Protein AF-X1LCA7-F1 (afdb_monomer)

Secondary structure (DSSP, 8-state):
---PPPPPHHHHHHHHHHHHHHHHHHHHHHHHHHHHHHHHHHHHHHHHHHHHHHHHHHHTTTBPP-S-BTTB-TTGGGTHHHHHHHGGG-S--SHHHHS-TT--EEPPTT---SS-GGGEEEEETTEEESEEEEGGGS-GGG----STTTTTTT---GGGS--BS--TTGGG-EEEEE-SSSEE---TT----SSTT----BTTB-GGGGT---SSSS---EEEP--TT-----------

Sequence (240 aa):
MAKRKGFTLIELLVVIAIIALLMAILMPALSRVKQQARTVACLANLNQWGLMFAMYCGDNDAYFFTGELNGSRSGMGSGEFWRETMRPYTKDFSDKMWLCPQARKPRSQGGIPQGTWSFVAWETGNDIGSYGLNGWILNIKASRVSGNRNNGWGRTPADWHWGTSEVRSANNVPVFTGSWWVDSWPREHDQPPPTGAGPADTPNTNEMNRVCVDRHNAFVNCLFAWPSYCSFLYFLFVYM

Organism: NCBI:txid412755

Solvent-accessible surface area (backbone atoms only — not comparable to full-atom values): 13369 Å² total; per-residue (Å²): 134,86,82,79,82,78,87,53,75,62,61,54,52,54,51,53,52,52,52,51,55,53,48,67,60,46,53,65,53,52,54,52,50,55,50,53,51,35,46,53,51,34,50,52,32,46,50,52,49,51,52,35,53,50,52,50,17,68,77,44,84,36,33,42,57,45,50,49,46,98,84,35,56,84,42,43,89,60,29,41,26,61,54,63,67,47,45,86,65,47,93,68,86,51,59,70,61,40,29,35,76,51,44,76,38,78,41,70,68,87,65,72,53,74,38,52,43,28,31,30,18,28,32,46,94,94,48,51,29,21,45,16,39,34,57,50,40,28,16,37,74,77,48,85,63,89,61,76,68,56,38,63,75,72,54,64,60,53,83,76,28,64,20,38,40,82,45,90,66,15,66,76,39,68,44,37,28,44,14,39,35,52,52,33,67,60,52,97,85,35,51,65,39,95,44,67,31,37,64,70,79,44,92,99,47,50,33,26,46,36,38,58,36,48,57,57,85,55,36,43,63,43,36,39,32,47,46,99,86,53,96,71,89,58,77,58,84,52,84,120

Structure (mmCIF, N/CA/C/O backbone):
data_AF-X1LCA7-F1
#
_entry.id   AF-X1LCA7-F1
#
loop_
_atom_site.group_PDB
_atom_site.id
_atom_site.type_symbol
_atom_site.label_atom_id
_atom_site.label_alt_id
_atom_site.label_comp_id
_atom_site.label_asym_id
_atom_site.label_entity_id
_atom_site.label_seq_id
_atom_site.pdbx_PDB_ins_code
_atom_site.Cartn_x
_atom_site.Cartn_y
_atom_site.Cartn_z
_atom_site.occupancy
_atom_site.B_iso_or_equiv
_atom_site.auth_seq_id
_atom_site.auth_comp_id
_atom_site.auth_asym_id
_atom_site.auth_atom_id
_atom_site.pdbx_PDB_model_num
ATOM 1 N N . MET A 1 1 ? -61.797 3.051 39.637 1.00 52.91 1 MET A N 1
ATOM 2 C CA . MET A 1 1 ? -60.740 4.086 39.553 1.00 52.91 1 MET A CA 1
ATOM 3 C C . MET A 1 1 ? -59.382 3.405 39.627 1.00 52.91 1 MET A C 1
ATOM 5 O O . MET A 1 1 ? -59.077 2.804 40.648 1.00 52.91 1 MET A O 1
ATOM 9 N N . ALA A 1 2 ? -58.592 3.423 38.553 1.00 63.38 2 ALA A N 1
ATOM 10 C CA . ALA A 1 2 ? -57.257 2.827 38.561 1.00 63.38 2 ALA A CA 1
ATOM 11 C C . ALA A 1 2 ? -56.277 3.753 39.304 1.00 63.38 2 ALA A C 1
ATOM 13 O O . ALA A 1 2 ? -56.069 4.893 38.887 1.00 63.38 2 ALA A O 1
ATOM 14 N N . LYS A 1 3 ? -55.689 3.282 40.413 1.00 66.38 3 LYS A N 1
ATOM 15 C CA . LYS A 1 3 ? -54.597 3.985 41.107 1.00 66.38 3 LYS A CA 1
ATOM 16 C C . LYS A 1 3 ? -53.410 4.099 40.148 1.00 66.38 3 LYS A C 1
ATOM 18 O O . LYS A 1 3 ? -52.794 3.090 39.810 1.00 66.38 3 LYS A O 1
ATOM 23 N N . ARG A 1 4 ? -53.075 5.318 39.721 1.00 71.00 4 ARG A N 1
ATOM 24 C CA . ARG A 1 4 ? -51.818 5.582 39.011 1.00 71.00 4 ARG A CA 1
ATOM 25 C C . ARG A 1 4 ? -50.665 5.367 39.995 1.00 71.00 4 ARG A C 1
ATOM 27 O O . ARG A 1 4 ? -50.620 6.025 41.032 1.00 71.00 4 ARG A O 1
ATOM 34 N N . LYS A 1 5 ? -49.771 4.421 39.699 1.00 77.50 5 LYS A N 1
ATOM 35 C CA . LYS A 1 5 ? -48.515 4.245 40.440 1.00 77.50 5 LYS A CA 1
ATOM 36 C C . LYS A 1 5 ? -47.584 5.403 40.065 1.00 77.50 5 LYS A C 1
ATOM 38 O O . LYS A 1 5 ? -47.325 5.605 38.882 1.00 77.50 5 LYS A O 1
ATOM 43 N N . GLY A 1 6 ? -47.162 6.191 41.051 1.00 78.75 6 GLY A N 1
ATOM 44 C CA . GLY A 1 6 ? -46.177 7.257 40.865 1.00 78.75 6 GLY A CA 1
ATOM 45 C C . GLY A 1 6 ? -44.766 6.676 40.838 1.00 78.75 6 GLY A C 1
ATOM 46 O O . GLY A 1 6 ? -44.473 5.771 41.613 1.00 78.75 6 GLY A O 1
ATOM 47 N N . PHE A 1 7 ? -43.922 7.185 39.944 1.00 82.69 7 PHE A N 1
ATOM 48 C CA . PHE A 1 7 ? -42.511 6.815 39.860 1.00 82.69 7 PHE A CA 1
ATOM 49 C C . PHE A 1 7 ? -41.743 7.521 40.982 1.00 82.69 7 PHE A C 1
ATOM 51 O O . PHE A 1 7 ? -41.866 8.738 41.138 1.00 82.69 7 PHE A O 1
ATOM 58 N N . THR A 1 8 ? -40.989 6.781 41.789 1.00 91.00 8 THR A N 1
ATOM 59 C CA . THR A 1 8 ? -40.210 7.362 42.889 1.00 91.00 8 THR A CA 1
ATOM 60 C C . THR A 1 8 ? -38.831 7.821 42.406 1.00 91.00 8 THR A C 1
ATOM 62 O O . THR A 1 8 ? -38.256 7.263 41.472 1.00 91.00 8 THR A O 1
ATOM 65 N N . LEU A 1 9 ? -38.256 8.834 43.064 1.00 90.81 9 LEU A N 1
ATOM 66 C CA . LEU A 1 9 ? -36.893 9.306 42.768 1.00 90.81 9 LEU A CA 1
ATOM 67 C C . LEU A 1 9 ? -35.834 8.204 42.956 1.00 90.81 9 LEU A C 1
ATOM 69 O O . LEU A 1 9 ? -34.836 8.184 42.240 1.00 90.81 9 LEU A O 1
ATOM 73 N N . ILE A 1 10 ? -36.063 7.276 43.892 1.00 94.06 10 ILE A N 1
ATOM 74 C CA . ILE A 1 10 ? -35.153 6.157 44.177 1.00 94.06 10 ILE A CA 1
ATOM 75 C C . ILE A 1 10 ? -35.138 5.161 43.013 1.00 94.06 10 ILE A C 1
ATOM 77 O O . ILE A 1 10 ? -34.063 4.742 42.591 1.00 94.06 10 ILE A O 1
ATOM 81 N N . GLU A 1 11 ? -36.303 4.817 42.456 1.00 93.56 11 GLU A N 1
ATOM 82 C CA . GLU A 1 11 ? -36.390 3.936 41.282 1.00 93.56 11 GLU A CA 1
ATOM 83 C C . GLU A 1 11 ? -35.650 4.538 40.083 1.00 93.56 11 GLU A C 1
ATOM 85 O O . GLU A 1 11 ? -34.904 3.833 39.405 1.00 93.56 11 GLU A O 1
ATOM 90 N N . LEU A 1 12 ? -35.773 5.854 39.866 1.00 92.19 12 LEU A N 1
ATOM 91 C CA . LEU A 1 12 ? -35.020 6.546 38.818 1.00 92.19 12 LEU A CA 1
ATOM 92 C C . LEU A 1 12 ? -33.507 6.459 39.049 1.00 92.19 12 LEU A C 1
ATOM 94 O O . LEU A 1 12 ? -32.753 6.178 38.117 1.00 92.19 12 LEU A O 1
ATOM 98 N N . LEU A 1 13 ? -33.069 6.678 40.292 1.00 95.06 13 LEU A N 1
ATOM 99 C CA . LEU A 1 13 ? -31.657 6.703 40.663 1.00 95.06 13 LEU A CA 1
ATOM 100 C C . LEU A 1 13 ? -30.987 5.329 40.510 1.00 95.06 13 LEU A C 1
ATOM 102 O O . LEU A 1 13 ? -29.867 5.237 40.007 1.00 95.06 13 LEU A O 1
ATOM 106 N N . VAL A 1 14 ? -31.676 4.250 40.884 1.00 95.44 14 VAL A N 1
ATOM 107 C CA . VAL A 1 14 ? -31.159 2.884 40.705 1.00 95.44 14 VAL A CA 1
ATOM 108 C C . VAL A 1 14 ? -31.026 2.540 39.219 1.00 95.44 14 VAL A C 1
ATOM 110 O O . VAL A 1 14 ? -30.023 1.955 38.811 1.00 95.44 14 VAL A O 1
ATOM 113 N N . VAL A 1 15 ? -31.988 2.944 38.384 1.00 95.75 15 VAL A N 1
ATOM 114 C CA . VAL A 1 15 ? -31.949 2.671 36.938 1.00 95.75 15 VAL A CA 1
ATOM 115 C C . VAL A 1 15 ? -30.767 3.370 36.270 1.00 95.75 15 VAL A C 1
ATOM 117 O O . VAL A 1 15 ? -30.025 2.728 35.525 1.00 95.75 15 VAL A O 1
ATOM 120 N N . ILE A 1 16 ? -30.535 4.655 36.558 1.00 96.81 16 ILE A N 1
ATOM 121 C CA . ILE A 1 16 ? -29.377 5.361 35.988 1.00 96.81 16 ILE A CA 1
ATOM 122 C C . ILE A 1 16 ? -28.051 4.776 36.490 1.00 96.81 16 ILE A C 1
ATOM 124 O O . ILE A 1 16 ? -27.101 4.706 35.713 1.00 96.81 16 ILE A O 1
ATOM 128 N N . ALA A 1 17 ? -27.990 4.292 37.738 1.00 96.94 17 ALA A N 1
ATOM 129 C CA . ALA A 1 17 ? -26.801 3.639 38.281 1.00 96.94 17 ALA A CA 1
ATOM 130 C C . ALA A 1 17 ? -26.478 2.336 37.531 1.00 96.94 17 ALA A C 1
ATOM 132 O O . ALA A 1 17 ? -25.325 2.096 37.169 1.00 96.94 17 ALA A O 1
ATOM 133 N N . ILE A 1 18 ? -27.496 1.527 37.222 1.00 96.62 18 ILE A N 1
ATOM 134 C CA . ILE A 1 18 ? -27.329 0.302 36.428 1.00 96.62 18 ILE A CA 1
ATOM 135 C C . ILE A 1 18 ? -26.908 0.641 34.990 1.00 96.62 18 ILE A C 1
ATOM 137 O O . ILE A 1 18 ? -25.975 0.028 34.472 1.00 96.62 18 ILE A O 1
ATOM 141 N N . ILE A 1 19 ? -27.530 1.638 34.346 1.00 96.50 19 ILE A N 1
ATOM 142 C CA . ILE A 1 19 ? -27.144 2.073 32.991 1.00 96.50 19 ILE A CA 1
ATOM 143 C C . ILE A 1 19 ? -25.688 2.554 32.969 1.00 96.50 19 ILE A C 1
ATOM 145 O O . ILE A 1 19 ? -24.940 2.175 32.068 1.00 96.50 19 ILE A O 1
ATOM 149 N N . ALA A 1 20 ? -25.266 3.341 33.961 1.00 96.56 20 ALA A N 1
ATOM 150 C CA . ALA A 1 20 ? -23.892 3.824 34.069 1.00 96.56 20 ALA A CA 1
ATOM 151 C C . ALA A 1 20 ? -22.888 2.669 34.210 1.00 96.56 20 ALA A C 1
ATOM 153 O O . ALA A 1 20 ? -21.873 2.655 33.512 1.00 96.56 20 ALA A O 1
ATOM 154 N N . LEU A 1 21 ? -23.195 1.666 35.042 1.00 95.31 21 LEU A N 1
ATOM 155 C CA . LEU A 1 21 ? -22.371 0.465 35.195 1.00 95.31 21 LEU A CA 1
ATOM 156 C C . LEU A 1 21 ? -22.254 -0.320 33.879 1.00 95.31 21 LEU A C 1
ATOM 158 O O . LEU A 1 21 ? -21.156 -0.708 33.481 1.00 95.31 21 LEU A O 1
ATOM 162 N N . LEU A 1 22 ? -23.370 -0.520 33.172 1.00 96.69 22 LEU A N 1
ATOM 163 C CA . LEU A 1 22 ? -23.379 -1.213 31.881 1.00 96.69 22 LEU A CA 1
ATOM 164 C C . LEU A 1 22 ? -22.589 -0.440 30.816 1.00 96.69 22 LEU A C 1
ATOM 166 O O . LEU A 1 22 ? -21.789 -1.029 30.088 1.00 96.69 22 LEU A O 1
ATOM 170 N N . MET A 1 23 ? -22.764 0.883 30.741 1.00 94.94 23 MET A N 1
ATOM 171 C CA . MET A 1 23 ? -22.019 1.730 29.808 1.00 94.94 23 MET A CA 1
ATOM 172 C C . MET A 1 23 ? -20.514 1.733 30.099 1.00 94.94 23 MET A C 1
ATOM 174 O O . MET A 1 23 ? -19.727 1.713 29.151 1.00 94.94 23 MET A O 1
ATOM 178 N N . ALA A 1 24 ? -20.107 1.698 31.373 1.00 93.94 24 ALA A N 1
ATOM 179 C CA . ALA A 1 24 ? -18.698 1.648 31.764 1.00 93.94 24 ALA A CA 1
ATOM 180 C C . ALA A 1 24 ? -17.975 0.410 31.204 1.00 93.94 24 ALA A C 1
ATOM 182 O O . ALA A 1 24 ? -16.814 0.502 30.807 1.00 93.94 24 ALA A O 1
ATOM 183 N N . ILE A 1 25 ? -18.668 -0.728 31.102 1.00 93.31 25 ILE A N 1
ATOM 184 C CA . ILE A 1 25 ? -18.119 -1.962 30.519 1.00 93.31 25 ILE A CA 1
ATOM 185 C C . ILE A 1 25 ? -18.247 -1.956 28.984 1.00 93.31 25 ILE A C 1
ATOM 187 O O . ILE A 1 25 ? -17.357 -2.435 28.277 1.00 93.31 25 ILE A O 1
ATOM 191 N N . LEU A 1 26 ? -19.324 -1.380 28.439 1.00 92.44 26 LEU A N 1
ATOM 192 C CA . LEU A 1 26 ? -19.602 -1.411 27.001 1.00 92.44 26 LEU A CA 1
ATOM 193 C C . LEU A 1 26 ? -18.720 -0.455 26.181 1.00 92.44 26 LEU A C 1
ATOM 195 O O . LEU A 1 26 ? -18.316 -0.800 25.070 1.00 92.44 26 LEU A O 1
ATOM 199 N N . MET A 1 27 ? -18.389 0.731 26.704 1.00 92.94 27 MET A N 1
ATOM 200 C CA . MET A 1 27 ? -17.544 1.707 25.998 1.00 92.94 27 MET A CA 1
ATOM 201 C C . MET A 1 27 ? -16.160 1.163 25.590 1.00 92.94 27 MET A C 1
ATOM 203 O O . MET A 1 27 ? -15.814 1.283 24.407 1.00 92.94 27 MET A O 1
ATOM 207 N N . PRO A 1 28 ? -15.360 0.545 26.488 1.00 89.75 28 PRO A N 1
ATOM 208 C CA . PRO A 1 28 ? -14.062 -0.005 26.100 1.00 89.75 28 PRO A CA 1
ATOM 209 C C . PRO A 1 28 ? -14.199 -1.160 25.099 1.00 89.75 28 PRO A C 1
ATOM 211 O O . PRO A 1 28 ? -13.401 -1.253 24.164 1.00 89.75 28 PRO A O 1
ATOM 214 N N . ALA A 1 29 ? -15.235 -1.997 25.231 1.00 91.69 29 ALA A N 1
ATOM 215 C CA . ALA A 1 29 ? -15.511 -3.074 24.282 1.00 91.69 29 ALA A CA 1
ATOM 216 C C . ALA A 1 29 ? -15.841 -2.531 22.879 1.00 91.69 29 ALA A C 1
ATOM 218 O O . ALA A 1 29 ? -15.254 -2.966 21.888 1.00 91.69 29 ALA A O 1
ATOM 219 N N . LEU A 1 30 ? -16.710 -1.520 22.786 1.00 90.81 30 LEU A N 1
ATOM 220 C CA . LEU A 1 30 ? -17.102 -0.913 21.514 1.00 90.81 30 LEU A CA 1
ATOM 221 C C . LEU A 1 30 ? -15.925 -0.226 20.805 1.00 90.81 30 LEU A C 1
ATOM 223 O O . LEU A 1 30 ? -15.840 -0.263 19.577 1.00 90.81 30 LEU A O 1
ATOM 227 N N . SER A 1 31 ? -15.005 0.385 21.559 1.00 88.62 31 SER A N 1
ATOM 228 C CA . SER A 1 31 ? -13.784 0.975 20.996 1.00 88.62 31 SER A CA 1
ATOM 229 C C . SER A 1 31 ? -12.920 -0.079 20.290 1.00 88.62 31 SER A C 1
ATOM 231 O O . SER A 1 31 ? -12.531 0.111 19.134 1.00 88.62 31 SER A O 1
ATOM 233 N N . ARG A 1 32 ? -12.711 -1.237 20.935 1.00 87.75 32 ARG A N 1
ATOM 234 C CA . ARG A 1 32 ? -11.955 -2.366 20.365 1.00 87.75 32 ARG A CA 1
ATOM 235 C C . ARG A 1 32 ? -12.626 -2.932 19.113 1.00 87.75 32 ARG A C 1
ATOM 237 O O . ARG A 1 32 ? -11.962 -3.099 18.093 1.00 87.75 32 ARG A O 1
ATOM 244 N N . VAL A 1 33 ? -13.945 -3.144 19.153 1.00 90.50 33 VAL A N 1
ATOM 245 C CA . VAL A 1 33 ? -14.719 -3.635 17.996 1.00 90.50 33 VAL A CA 1
ATOM 246 C C . VAL A 1 33 ? -14.601 -2.679 16.807 1.00 90.50 33 VAL A C 1
ATOM 248 O O . VAL A 1 33 ? -14.353 -3.111 15.683 1.00 90.50 33 VAL A O 1
ATOM 251 N N . LYS A 1 34 ? -14.705 -1.363 17.037 1.00 89.81 34 LYS A N 1
ATOM 252 C CA . LYS A 1 34 ? -14.525 -0.358 15.976 1.00 89.81 34 LYS A CA 1
ATOM 253 C C . LYS A 1 34 ? -13.124 -0.410 15.364 1.00 89.81 34 LYS A C 1
ATOM 255 O O . LYS A 1 34 ? -12.993 -0.253 14.152 1.00 89.81 34 LYS A O 1
ATOM 260 N N . GLN A 1 35 ? -12.084 -0.612 16.172 1.00 87.69 35 GLN A N 1
ATOM 261 C CA . GLN A 1 35 ? -10.713 -0.726 15.675 1.00 87.69 35 GLN A CA 1
ATOM 262 C C . GLN A 1 35 ? -10.525 -1.984 14.819 1.00 87.69 35 GLN A C 1
ATOM 264 O O . GLN A 1 35 ? -9.986 -1.885 13.718 1.00 87.69 35 GLN A O 1
ATOM 269 N N . GLN A 1 36 ? -11.036 -3.130 15.273 1.00 88.81 36 GLN A N 1
ATOM 270 C CA . GLN A 1 36 ? -11.009 -4.384 14.516 1.00 88.81 36 GLN A CA 1
ATOM 271 C C . GLN A 1 36 ? -11.765 -4.264 13.189 1.00 88.81 36 GLN A C 1
ATOM 273 O O . GLN A 1 36 ? -11.229 -4.636 12.149 1.00 88.81 36 GLN A O 1
ATOM 278 N N . ALA A 1 37 ? -12.961 -3.666 13.195 1.00 90.75 37 ALA A N 1
ATOM 279 C CA . ALA A 1 37 ? -13.747 -3.447 11.982 1.00 90.75 37 ALA A CA 1
ATOM 280 C C . ALA A 1 37 ? -12.985 -2.616 10.936 1.00 90.75 37 ALA A C 1
ATOM 282 O O . ALA A 1 37 ? -13.009 -2.928 9.748 1.00 90.75 37 ALA A O 1
ATOM 283 N N . ARG A 1 38 ? -12.248 -1.585 11.370 1.00 90.19 38 ARG A N 1
ATOM 284 C CA . ARG A 1 38 ? -11.393 -0.791 10.473 1.00 90.19 38 ARG A CA 1
ATOM 285 C C . ARG A 1 38 ? -10.198 -1.569 9.938 1.00 90.19 38 ARG A C 1
ATOM 287 O O . ARG A 1 38 ? -9.812 -1.345 8.796 1.00 90.19 38 ARG A O 1
ATOM 294 N N . THR A 1 39 ? -9.609 -2.456 10.739 1.00 88.94 39 THR A N 1
ATOM 295 C CA . THR A 1 39 ? -8.552 -3.357 10.262 1.00 88.94 39 THR A CA 1
ATOM 296 C C . THR A 1 39 ? -9.093 -4.287 9.184 1.00 88.94 39 THR A C 1
ATOM 298 O O . THR A 1 39 ? -8.518 -4.336 8.104 1.00 88.94 39 THR A O 1
ATOM 301 N N . VAL A 1 40 ? -10.241 -4.930 9.411 1.00 90.12 40 VAL A N 1
ATOM 302 C CA . VAL A 1 40 ? -10.892 -5.794 8.410 1.00 90.12 40 VAL A CA 1
ATOM 303 C C . VAL A 1 40 ? -11.216 -5.025 7.127 1.00 90.12 40 VAL A C 1
ATOM 305 O O . VAL A 1 40 ? -10.941 -5.515 6.037 1.00 90.12 40 VAL A O 1
ATOM 308 N N . ALA A 1 41 ? -11.727 -3.798 7.235 1.00 90.38 41 ALA A N 1
ATOM 309 C CA . ALA A 1 41 ? -11.981 -2.952 6.070 1.00 90.38 41 ALA A CA 1
ATOM 310 C C . ALA A 1 41 ? -10.690 -2.594 5.305 1.00 90.38 41 ALA A C 1
ATOM 312 O O . ALA A 1 41 ? -10.667 -2.657 4.081 1.00 90.38 41 ALA A O 1
ATOM 313 N N . CYS A 1 42 ? -9.591 -2.293 6.007 1.00 90.00 42 CYS A N 1
ATOM 314 C CA . CYS A 1 42 ? -8.285 -2.074 5.377 1.00 90.00 42 CYS A CA 1
ATOM 315 C C . CYS A 1 42 ? -7.788 -3.321 4.625 1.00 90.00 42 CYS A C 1
ATOM 317 O O . CYS A 1 42 ? -7.263 -3.201 3.519 1.00 90.00 42 CYS A O 1
ATOM 319 N N . LEU A 1 43 ? -7.985 -4.515 5.193 1.00 89.19 43 LEU A N 1
ATOM 320 C CA . LEU A 1 43 ? -7.649 -5.778 4.529 1.00 89.19 43 LEU A CA 1
ATOM 321 C C . LEU A 1 43 ? -8.517 -6.024 3.291 1.00 89.19 43 LEU A C 1
ATOM 323 O O . LEU A 1 43 ? -8.006 -6.464 2.265 1.00 89.19 43 LEU A O 1
ATOM 327 N N . ALA A 1 44 ? -9.809 -5.702 3.359 1.00 90.06 44 ALA A N 1
ATOM 328 C CA . ALA A 1 44 ? -10.705 -5.797 2.212 1.00 90.06 44 ALA A CA 1
ATOM 329 C C . ALA A 1 44 ? -10.261 -4.871 1.067 1.00 90.06 44 ALA A C 1
ATOM 331 O O . ALA A 1 44 ? -10.244 -5.301 -0.085 1.00 90.06 44 ALA A O 1
ATOM 332 N N . ASN A 1 45 ? -9.828 -3.646 1.382 1.00 90.25 45 ASN A N 1
ATOM 333 C CA . ASN A 1 45 ? -9.256 -2.725 0.399 1.00 90.25 45 ASN A CA 1
ATOM 334 C C . ASN A 1 45 ? -7.974 -3.295 -0.228 1.00 90.25 45 ASN A C 1
ATOM 336 O O . ASN A 1 45 ? -7.832 -3.288 -1.445 1.00 90.25 45 ASN A O 1
ATOM 340 N N . LEU A 1 46 ? -7.054 -3.847 0.574 1.00 89.75 46 LEU A N 1
ATOM 341 C CA . LEU A 1 46 ? -5.836 -4.484 0.053 1.00 89.75 46 LEU A CA 1
ATOM 342 C C . LEU A 1 46 ? -6.130 -5.703 -0.830 1.00 89.75 46 LEU A C 1
ATOM 344 O O . LEU A 1 46 ? -5.430 -5.927 -1.813 1.00 89.75 46 LEU A O 1
ATOM 348 N N . ASN A 1 47 ? -7.177 -6.468 -0.522 1.00 89.19 47 ASN A N 1
ATOM 349 C CA . ASN A 1 47 ? -7.622 -7.562 -1.381 1.00 89.19 47 ASN A CA 1
ATOM 350 C C . ASN A 1 47 ? -8.141 -7.042 -2.734 1.00 89.19 47 ASN A C 1
ATOM 352 O O . ASN A 1 47 ? -7.811 -7.602 -3.775 1.00 89.19 47 ASN A O 1
ATOM 356 N N . GLN A 1 48 ? -8.891 -5.933 -2.741 1.00 89.19 48 GLN A N 1
ATOM 357 C CA . GLN A 1 48 ? -9.299 -5.269 -3.987 1.00 89.19 48 GLN A CA 1
ATOM 358 C C . GLN A 1 48 ? -8.082 -4.780 -4.786 1.00 89.19 48 GLN A C 1
ATOM 360 O O . GLN A 1 48 ? -8.036 -4.987 -5.996 1.00 89.19 48 GLN A O 1
ATOM 365 N N . TRP A 1 49 ? -7.058 -4.237 -4.116 1.00 90.31 49 TRP A N 1
ATOM 366 C CA . TRP A 1 49 ? -5.768 -3.935 -4.747 1.00 90.31 49 TRP A CA 1
ATOM 367 C C . TRP A 1 49 ? -5.114 -5.163 -5.373 1.00 90.31 49 TRP A C 1
ATOM 369 O O . TRP A 1 49 ? -4.687 -5.097 -6.521 1.00 90.31 49 TRP A O 1
ATOM 379 N N . GLY A 1 50 ? -5.095 -6.293 -4.667 1.00 90.12 50 GLY A N 1
ATOM 380 C CA . GLY A 1 50 ? -4.602 -7.564 -5.200 1.00 90.12 50 GLY A CA 1
ATOM 381 C C . GLY A 1 50 ? -5.292 -7.968 -6.497 1.00 90.12 50 GLY A C 1
ATOM 382 O O . GLY A 1 50 ? -4.620 -8.292 -7.472 1.00 90.12 50 GLY A O 1
ATOM 3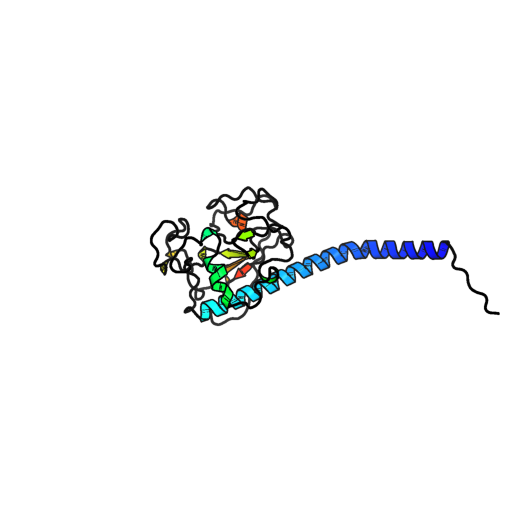83 N N . LEU A 1 51 ? -6.621 -7.869 -6.544 1.00 89.81 51 LEU A N 1
ATOM 384 C CA . LEU A 1 51 ? -7.389 -8.159 -7.756 1.00 89.81 51 LEU A CA 1
ATOM 385 C C . LEU A 1 51 ? -7.044 -7.202 -8.905 1.00 89.81 51 LEU A C 1
ATOM 387 O O . LEU A 1 51 ? -6.876 -7.660 -10.031 1.00 89.81 51 LEU A O 1
ATOM 391 N N . MET A 1 52 ? -6.887 -5.902 -8.636 1.00 90.31 52 MET A N 1
ATOM 392 C CA . MET A 1 52 ? -6.501 -4.922 -9.662 1.00 90.31 52 MET A CA 1
ATOM 393 C C . MET A 1 52 ? -5.113 -5.208 -10.238 1.00 90.31 52 MET A C 1
ATOM 395 O O . MET A 1 52 ? -4.946 -5.238 -11.455 1.00 90.31 52 MET A O 1
ATOM 399 N N . PHE A 1 53 ? -4.125 -5.479 -9.381 1.00 91.56 53 PHE A N 1
ATOM 400 C CA . PHE A 1 53 ? -2.789 -5.849 -9.844 1.00 91.56 53 PHE A CA 1
ATOM 401 C C . PHE A 1 53 ? -2.801 -7.183 -10.608 1.00 91.56 53 PHE A C 1
ATOM 403 O O . PHE A 1 53 ? -2.052 -7.322 -11.572 1.00 91.56 53 PHE A O 1
ATOM 410 N N . ALA A 1 54 ? -3.654 -8.142 -10.230 1.00 89.88 54 ALA A N 1
ATOM 411 C CA . ALA A 1 54 ? -3.825 -9.407 -10.951 1.00 89.88 54 ALA A CA 1
ATOM 412 C C . ALA A 1 54 ? -4.398 -9.216 -12.350 1.00 89.88 54 ALA A C 1
ATOM 414 O O . ALA A 1 54 ? -3.861 -9.784 -13.298 1.00 89.88 54 ALA A O 1
ATOM 415 N N . MET A 1 55 ? -5.431 -8.385 -12.488 1.00 90.94 55 MET A N 1
ATOM 416 C CA . MET A 1 55 ? -5.984 -8.030 -13.795 1.00 90.94 55 MET A CA 1
ATOM 417 C C . MET A 1 55 ? -4.930 -7.328 -14.655 1.00 90.94 55 MET A C 1
ATOM 419 O O . MET A 1 55 ? -4.691 -7.744 -15.782 1.00 90.94 55 MET A O 1
ATOM 423 N N . TYR A 1 56 ? -4.218 -6.347 -14.090 1.00 92.25 56 TYR A N 1
ATOM 424 C CA . TYR A 1 56 ? -3.152 -5.649 -14.805 1.00 92.25 56 TYR A CA 1
ATOM 425 C C . TYR A 1 56 ? -2.041 -6.582 -15.279 1.00 92.25 56 TYR A C 1
ATOM 427 O O . TYR A 1 56 ? -1.655 -6.533 -16.442 1.00 92.25 56 TYR A O 1
ATOM 435 N N . CYS A 1 57 ? -1.528 -7.442 -14.398 1.00 91.38 57 CYS A N 1
ATOM 436 C CA . CYS A 1 57 ? -0.490 -8.399 -14.771 1.00 91.38 57 CYS A CA 1
ATOM 437 C C . CYS A 1 57 ? -1.007 -9.368 -15.844 1.00 91.38 57 CYS A C 1
ATOM 439 O O . CYS A 1 57 ? -0.276 -9.661 -16.783 1.00 91.38 57 CYS A O 1
ATOM 441 N N . GLY A 1 58 ? -2.262 -9.822 -15.747 1.00 90.56 58 GLY A N 1
ATOM 442 C CA . GLY A 1 58 ? -2.896 -10.659 -16.769 1.00 90.56 58 GLY A CA 1
ATOM 443 C C . GLY A 1 58 ? -2.929 -10.001 -18.152 1.00 90.56 58 GLY A C 1
ATOM 444 O O . GLY A 1 58 ? -2.653 -10.668 -19.144 1.00 90.56 58 GLY A O 1
ATOM 445 N N . ASP A 1 59 ? -3.170 -8.691 -18.205 1.00 92.88 59 ASP A N 1
ATOM 446 C CA . ASP A 1 59 ? -3.203 -7.915 -19.450 1.00 92.88 59 ASP A CA 1
ATOM 447 C C . ASP A 1 59 ? -1.802 -7.521 -19.971 1.00 92.88 59 ASP A C 1
ATOM 449 O O . ASP A 1 59 ? -1.675 -7.044 -21.098 1.00 92.88 59 ASP A O 1
ATOM 453 N N . ASN A 1 60 ? -0.745 -7.691 -19.165 1.00 91.56 60 ASN A N 1
ATOM 454 C CA . ASN A 1 60 ? 0.619 -7.222 -19.453 1.00 91.56 60 ASN A CA 1
ATOM 455 C C . ASN A 1 60 ? 1.665 -8.348 -19.368 1.00 91.56 60 ASN A C 1
ATOM 457 O O . ASN A 1 60 ? 2.769 -8.124 -18.871 1.00 91.56 60 ASN A O 1
ATOM 461 N N . ASP A 1 61 ? 1.332 -9.561 -19.821 1.00 91.94 61 ASP A N 1
ATOM 462 C CA . ASP A 1 61 ? 2.246 -10.721 -19.851 1.00 91.94 61 ASP A CA 1
ATOM 463 C C . ASP A 1 61 ? 2.935 -10.984 -18.495 1.00 91.94 61 ASP A C 1
ATOM 465 O O . ASP A 1 61 ? 4.133 -11.250 -18.395 1.00 91.94 61 ASP A O 1
ATOM 469 N N . ALA A 1 62 ? 2.159 -10.837 -17.422 1.00 91.06 62 ALA A N 1
ATOM 470 C CA . ALA A 1 62 ? 2.563 -10.950 -16.028 1.00 91.06 62 ALA A CA 1
ATOM 471 C C . ALA A 1 62 ? 3.605 -9.927 -15.532 1.00 91.06 62 ALA A C 1
ATOM 473 O O . ALA A 1 62 ? 4.070 -10.030 -14.388 1.00 91.06 62 ALA A O 1
ATOM 474 N N . TYR A 1 63 ? 3.958 -8.923 -16.337 1.00 92.06 63 TYR A N 1
ATOM 475 C CA . TYR A 1 63 ? 4.880 -7.861 -15.952 1.00 92.06 63 TYR A CA 1
ATOM 476 C C . TYR A 1 63 ? 4.232 -6.816 -15.038 1.00 92.06 63 TYR A C 1
ATOM 478 O O . TYR A 1 63 ? 3.072 -6.435 -15.187 1.00 92.06 63 TYR A O 1
ATOM 486 N N . PHE A 1 64 ? 5.035 -6.302 -14.106 1.00 92.56 64 PHE A N 1
ATOM 487 C CA . PHE A 1 64 ? 4.690 -5.125 -13.314 1.00 92.56 64 PHE A CA 1
ATOM 488 C C . PHE A 1 64 ? 5.016 -3.828 -14.071 1.00 92.56 64 PHE A C 1
ATOM 490 O O . PHE A 1 64 ? 5.679 -3.829 -15.111 1.00 92.56 64 PHE A O 1
ATOM 497 N N . PHE A 1 65 ? 4.590 -2.695 -13.509 1.00 91.31 65 PHE A N 1
ATOM 498 C CA . PHE A 1 65 ? 4.812 -1.363 -14.076 1.00 91.31 65 PHE A CA 1
ATOM 499 C C . PHE A 1 65 ? 6.286 -1.080 -14.352 1.00 91.31 65 PHE A C 1
ATOM 501 O O . PHE A 1 65 ? 7.154 -1.384 -13.539 1.00 91.31 65 PHE A O 1
ATOM 508 N N . THR A 1 66 ? 6.569 -0.364 -15.432 1.00 89.38 66 THR A N 1
ATOM 509 C CA . THR A 1 66 ? 7.923 0.115 -15.751 1.00 89.38 66 THR A CA 1
ATOM 510 C C . THR A 1 66 ? 8.331 1.360 -14.953 1.00 89.38 66 THR A C 1
ATOM 512 O O . THR A 1 66 ? 9.482 1.790 -15.027 1.00 89.38 66 THR A O 1
ATOM 515 N N . GLY A 1 67 ? 7.403 1.960 -14.195 1.00 87.38 67 GLY A N 1
ATOM 516 C CA . GLY A 1 67 ? 7.583 3.280 -13.579 1.00 87.38 67 GLY A CA 1
ATOM 517 C C . GLY A 1 67 ? 7.366 4.445 -14.554 1.00 87.38 67 GLY A C 1
ATOM 518 O O . GLY A 1 67 ? 7.628 5.596 -14.203 1.00 87.38 67 GLY A O 1
ATOM 519 N N . GLU A 1 68 ? 6.915 4.154 -15.778 1.00 87.25 68 GLU A N 1
ATOM 520 C CA . GLU A 1 68 ? 6.611 5.140 -16.814 1.00 87.25 68 GLU A CA 1
ATOM 521 C C . GLU A 1 68 ? 5.104 5.371 -16.937 1.00 87.25 68 GLU A C 1
ATOM 523 O O . GLU A 1 68 ? 4.304 4.449 -16.801 1.00 87.25 68 GLU A O 1
ATOM 528 N N . LEU A 1 69 ? 4.731 6.604 -17.266 1.00 86.69 69 LEU A N 1
ATOM 529 C CA . LEU A 1 69 ? 3.395 6.987 -17.701 1.00 86.69 69 LEU A CA 1
ATOM 530 C C . LEU A 1 69 ? 3.534 7.829 -18.968 1.00 86.69 69 LEU A C 1
ATOM 532 O O . LEU A 1 69 ? 4.303 8.789 -18.978 1.00 86.69 69 LEU A O 1
ATOM 536 N N . ASN A 1 70 ? 2.826 7.468 -20.041 1.00 86.44 70 ASN A N 1
ATOM 537 C CA . ASN A 1 70 ? 2.887 8.170 -21.332 1.00 86.44 70 ASN A CA 1
ATOM 538 C C . ASN A 1 70 ? 4.329 8.377 -21.853 1.00 86.44 70 ASN A C 1
ATOM 540 O O . ASN A 1 70 ? 4.670 9.442 -22.362 1.00 86.44 70 ASN A O 1
ATOM 544 N N . GLY A 1 71 ? 5.198 7.372 -21.676 1.00 83.94 71 GLY A N 1
ATOM 545 C CA . GLY A 1 71 ? 6.606 7.433 -22.089 1.00 83.94 71 GLY A CA 1
ATOM 546 C C . GLY A 1 71 ? 7.471 8.390 -21.261 1.00 83.94 71 GLY A C 1
ATOM 547 O O . GLY A 1 71 ? 8.516 8.834 -21.728 1.00 83.94 71 GLY A O 1
ATOM 548 N N . SER A 1 72 ? 7.045 8.740 -20.044 1.00 83.19 72 SER A N 1
ATOM 549 C CA . SER A 1 72 ? 7.761 9.644 -19.144 1.00 83.19 72 SER A CA 1
ATOM 550 C C . SER A 1 72 ? 7.839 9.096 -17.719 1.00 83.19 72 SER A C 1
ATOM 552 O O . SER A 1 72 ? 6.921 8.436 -17.240 1.00 83.19 72 SER A O 1
ATOM 554 N N . ARG A 1 73 ? 8.922 9.424 -17.002 1.00 82.12 73 ARG A N 1
ATOM 555 C CA . ARG A 1 73 ? 9.090 9.154 -15.557 1.00 82.12 73 ARG A CA 1
ATOM 556 C C . ARG A 1 73 ? 8.908 10.398 -14.677 1.00 82.12 73 ARG A C 1
ATOM 558 O O . ARG A 1 73 ? 9.264 10.400 -13.492 1.00 82.12 73 ARG A O 1
ATOM 565 N N . SER A 1 74 ? 8.367 11.485 -15.229 1.00 78.81 74 SER A N 1
ATOM 566 C CA . SER A 1 74 ? 8.132 12.723 -14.473 1.00 78.81 74 SER A CA 1
ATOM 567 C C . SER A 1 74 ? 7.181 12.512 -13.286 1.00 78.81 74 SER A C 1
ATOM 569 O O . SER A 1 74 ? 7.448 13.046 -12.209 1.00 78.81 74 SER A O 1
ATOM 571 N N . GLY A 1 75 ? 6.164 11.657 -13.442 1.00 79.50 75 GLY A N 1
ATOM 572 C CA . GLY A 1 75 ? 5.185 11.304 -12.404 1.00 79.50 75 GLY A CA 1
ATOM 573 C C . GLY A 1 75 ? 5.614 10.186 -11.443 1.00 79.50 75 GLY A C 1
ATOM 574 O O . GLY A 1 75 ? 4.829 9.751 -10.606 1.00 79.50 75 GLY A O 1
ATOM 575 N N . MET A 1 76 ? 6.856 9.689 -11.534 1.00 83.25 76 MET A N 1
ATOM 576 C CA . MET A 1 76 ? 7.292 8.553 -10.710 1.00 83.25 76 MET A CA 1
ATOM 577 C C . MET A 1 76 ? 7.298 8.882 -9.210 1.00 83.25 76 MET A C 1
ATOM 579 O O . MET A 1 76 ? 6.846 8.079 -8.406 1.00 83.25 76 MET A O 1
ATOM 583 N N . GLY A 1 77 ? 7.740 10.089 -8.833 1.00 80.19 77 GLY A N 1
ATOM 584 C CA . GLY A 1 77 ? 7.812 10.514 -7.426 1.00 80.19 77 GLY A CA 1
ATOM 585 C C . GLY A 1 77 ? 6.462 10.838 -6.773 1.00 80.19 77 GLY A C 1
ATOM 586 O O . GLY A 1 77 ? 6.370 10.856 -5.551 1.00 80.19 77 GLY A O 1
ATOM 587 N N . SER A 1 78 ? 5.422 11.090 -7.572 1.00 83.25 78 SER A N 1
ATOM 588 C CA . SER A 1 78 ? 4.033 11.247 -7.116 1.00 83.25 78 SER A CA 1
ATOM 589 C C . SER A 1 78 ? 3.239 9.941 -7.227 1.00 83.25 78 SER A C 1
ATOM 591 O O . SER A 1 78 ? 2.030 9.934 -7.006 1.00 83.25 78 SER A O 1
ATOM 593 N N . GLY A 1 79 ? 3.887 8.835 -7.612 1.00 87.44 79 GLY A N 1
ATOM 594 C CA . GLY A 1 79 ? 3.224 7.556 -7.856 1.00 87.44 79 GLY A CA 1
ATOM 595 C C . GLY A 1 79 ? 2.244 7.580 -9.031 1.00 87.44 79 GLY A C 1
ATOM 596 O O . GLY A 1 79 ? 1.555 6.597 -9.264 1.00 87.44 79 GLY A O 1
ATOM 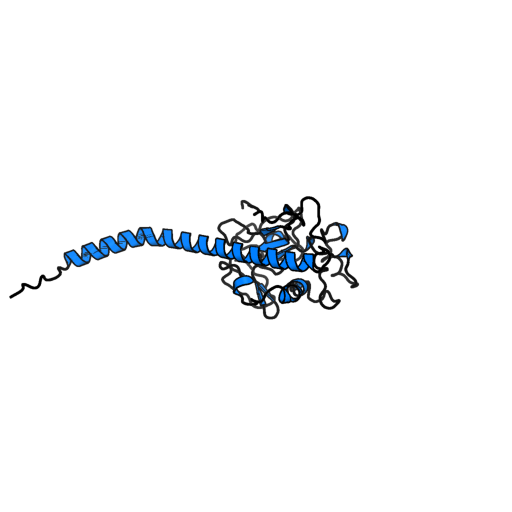597 N N . GLU A 1 80 ? 2.170 8.672 -9.795 1.00 88.25 80 GLU A N 1
ATOM 598 C CA . GLU A 1 80 ? 1.176 8.879 -10.854 1.00 88.25 80 GLU A CA 1
ATOM 599 C C . GLU A 1 80 ? 1.140 7.712 -11.845 1.00 88.25 80 GLU A C 1
ATOM 601 O O . GLU A 1 80 ? 0.067 7.281 -12.243 1.00 88.25 80 GLU A O 1
ATOM 606 N N . PHE A 1 81 ? 2.298 7.121 -12.154 1.00 89.19 81 PHE A N 1
ATOM 607 C CA . PHE A 1 81 ? 2.388 5.969 -13.047 1.00 89.19 81 PHE A CA 1
ATOM 608 C C . PHE A 1 81 ? 1.514 4.793 -12.610 1.00 89.19 81 PHE A C 1
ATOM 610 O O . PHE A 1 81 ? 0.760 4.280 -13.426 1.00 89.19 81 PHE A O 1
ATOM 617 N N . TRP A 1 82 ? 1.569 4.364 -11.348 1.00 90.44 82 TRP A N 1
ATOM 618 C CA . TRP A 1 82 ? 0.764 3.231 -10.901 1.00 90.44 82 TRP A CA 1
ATOM 619 C C . TRP A 1 82 ? -0.663 3.680 -10.623 1.00 90.44 82 TRP A C 1
ATOM 621 O O . TRP A 1 82 ? -1.593 2.929 -10.889 1.00 90.44 82 TRP A O 1
ATOM 631 N N . ARG A 1 83 ? -0.859 4.918 -10.155 1.00 90.62 83 ARG A N 1
ATOM 632 C CA . ARG A 1 83 ? -2.195 5.423 -9.835 1.00 90.62 83 ARG A CA 1
ATOM 633 C C . ARG A 1 83 ? -3.070 5.543 -11.073 1.00 90.62 83 ARG A C 1
ATOM 635 O O . ARG A 1 83 ? -4.159 4.983 -11.097 1.00 90.62 83 ARG A O 1
ATOM 642 N N . GLU A 1 84 ? -2.561 6.207 -12.107 1.00 89.31 84 GLU A N 1
ATOM 643 C CA . GLU A 1 84 ? -3.249 6.393 -13.385 1.00 89.31 84 GLU A CA 1
ATOM 644 C C . GLU A 1 84 ? -3.389 5.070 -14.143 1.00 89.31 84 GLU A C 1
ATOM 646 O O . GLU A 1 84 ? -4.463 4.769 -14.659 1.00 89.31 84 GLU A O 1
ATOM 651 N N . THR A 1 85 ? -2.353 4.223 -14.139 1.00 90.19 85 THR A N 1
ATOM 652 C CA . THR A 1 85 ? -2.413 2.909 -14.806 1.00 90.19 85 THR A CA 1
ATOM 653 C C . THR A 1 85 ? -3.413 1.964 -14.144 1.00 90.19 85 THR A C 1
ATOM 655 O O . THR A 1 85 ? -4.016 1.138 -14.823 1.00 90.19 85 THR A O 1
ATOM 658 N N . MET A 1 86 ? -3.622 2.075 -12.830 1.00 90.25 86 MET A N 1
ATOM 659 C CA . MET A 1 86 ? -4.613 1.269 -12.114 1.00 90.25 86 MET A CA 1
ATOM 660 C C . MET A 1 86 ? -6.037 1.789 -12.278 1.00 90.25 86 MET A C 1
ATOM 662 O O . MET A 1 86 ? -6.980 1.054 -11.983 1.00 90.25 86 MET A O 1
ATOM 666 N N . ARG A 1 87 ? -6.233 3.015 -12.785 1.00 88.38 87 ARG A N 1
ATOM 667 C CA . ARG A 1 87 ? -7.577 3.584 -12.880 1.00 88.38 87 ARG A CA 1
ATOM 668 C C . ARG A 1 87 ? -8.569 2.733 -13.679 1.00 88.38 87 ARG A C 1
ATOM 670 O O . ARG A 1 87 ? -9.680 2.557 -13.192 1.00 88.38 87 ARG A O 1
ATOM 677 N N . PRO A 1 88 ? -8.221 2.161 -14.845 1.00 90.19 88 PRO A N 1
ATOM 678 C CA . PRO A 1 88 ? -9.157 1.342 -15.616 1.00 90.19 88 PRO A CA 1
ATOM 679 C C . PRO A 1 88 ? -9.634 0.074 -14.889 1.00 90.19 88 PRO A C 1
ATOM 681 O O . PRO A 1 88 ? -10.680 -0.466 -15.239 1.00 90.19 88 PRO A O 1
ATOM 684 N N . TYR A 1 89 ? -8.895 -0.389 -13.874 1.00 88.56 89 TYR A N 1
ATOM 685 C CA . TYR A 1 89 ? -9.175 -1.629 -13.141 1.00 88.56 89 TYR A CA 1
ATOM 686 C C . TYR A 1 89 ? -10.090 -1.428 -11.927 1.00 88.56 89 TYR A C 1
ATOM 688 O O . TYR A 1 89 ? -10.484 -2.400 -11.284 1.00 88.56 89 TYR A O 1
ATOM 696 N N . THR A 1 90 ? -10.482 -0.186 -11.626 1.00 84.50 90 THR A N 1
ATOM 697 C CA . THR A 1 90 ? -11.486 0.118 -10.603 1.00 84.50 90 THR A CA 1
ATOM 698 C C . THR A 1 90 ? -12.589 1.010 -11.154 1.00 84.50 90 THR A C 1
ATOM 700 O O . THR A 1 90 ? -12.364 1.912 -11.954 1.00 84.50 90 THR A O 1
ATOM 703 N N . LYS A 1 91 ? -13.819 0.769 -10.697 1.00 76.62 91 LYS A N 1
ATOM 704 C CA . LYS A 1 91 ? -14.946 1.695 -10.895 1.00 76.62 91 LYS A CA 1
ATOM 705 C C . LYS A 1 91 ? -15.078 2.685 -9.741 1.00 76.62 91 LYS A C 1
ATOM 707 O O . LYS A 1 91 ? -15.770 3.690 -9.876 1.00 76.62 91 LYS A O 1
ATOM 712 N N . ASP A 1 92 ? -14.456 2.375 -8.607 1.00 72.56 92 ASP A N 1
ATOM 713 C CA . ASP A 1 92 ? -14.515 3.164 -7.389 1.00 72.56 92 ASP A CA 1
ATOM 714 C C . ASP A 1 92 ? -13.196 3.924 -7.209 1.00 72.56 92 ASP A C 1
ATOM 716 O O . ASP A 1 92 ? -12.206 3.408 -6.685 1.00 72.56 92 ASP A O 1
ATOM 720 N N . PHE A 1 93 ? -13.194 5.169 -7.684 1.00 67.31 93 PHE A N 1
ATOM 721 C CA . PHE A 1 93 ? -12.128 6.143 -7.433 1.00 67.31 93 PHE A CA 1
ATOM 722 C C . PHE A 1 93 ? -12.336 6.904 -6.128 1.00 67.31 93 PHE A C 1
ATOM 724 O O . PHE A 1 93 ? -11.650 7.893 -5.888 1.00 67.31 93 PHE A O 1
ATOM 731 N N . SER A 1 94 ? -13.314 6.512 -5.307 1.00 64.44 94 SER A N 1
ATOM 732 C CA . SER A 1 94 ? -13.525 7.203 -4.051 1.00 64.44 94 SER A CA 1
ATOM 733 C C . SER A 1 94 ? -12.350 6.974 -3.111 1.00 64.44 94 SER A C 1
ATOM 735 O O . SER A 1 94 ? -11.715 5.913 -3.083 1.00 64.44 94 SER A O 1
ATOM 737 N N . ASP A 1 95 ? -12.154 7.958 -2.243 1.00 66.12 95 ASP A N 1
ATOM 738 C CA . ASP A 1 95 ? -11.227 7.923 -1.119 1.00 66.12 95 ASP A CA 1
ATOM 739 C C . ASP A 1 95 ? -11.347 6.640 -0.270 1.00 66.12 95 ASP A C 1
ATOM 741 O O . ASP A 1 95 ? -10.428 6.288 0.458 1.00 66.12 95 ASP A O 1
ATOM 745 N N . LYS A 1 96 ? -12.458 5.892 -0.346 1.00 74.88 96 LYS A N 1
ATOM 746 C CA . LYS A 1 96 ? -12.709 4.715 0.497 1.00 74.88 96 LYS A CA 1
ATOM 747 C C . LYS A 1 96 ? -11.825 3.512 0.175 1.00 74.88 96 LYS A C 1
ATOM 749 O O . LYS A 1 96 ? -11.455 2.803 1.107 1.00 74.88 96 LYS A O 1
ATOM 754 N N . MET A 1 97 ? -11.512 3.261 -1.099 1.00 83.44 97 MET A N 1
ATOM 755 C CA . MET A 1 97 ? -10.654 2.130 -1.497 1.00 83.44 97 MET A CA 1
ATOM 756 C C . MET A 1 97 ? -9.166 2.483 -1.350 1.00 83.44 97 MET A C 1
ATOM 758 O O . MET A 1 97 ? -8.338 1.648 -0.982 1.00 83.44 97 MET A O 1
ATOM 762 N N . TRP A 1 98 ? -8.832 3.745 -1.613 1.00 84.44 98 TRP A N 1
ATOM 763 C CA . TRP A 1 98 ? -7.471 4.277 -1.581 1.00 84.44 98 TRP A CA 1
ATOM 764 C C . TRP A 1 98 ? -6.985 4.603 -0.165 1.00 84.44 98 TRP A C 1
ATOM 766 O O . TRP A 1 98 ? -5.775 4.627 0.087 1.00 84.44 98 TRP A O 1
ATOM 776 N N . LEU A 1 99 ? -7.911 4.802 0.777 1.00 87.12 99 LEU A N 1
ATOM 777 C CA . LEU A 1 99 ? -7.610 5.065 2.177 1.00 87.12 99 LEU A CA 1
ATOM 778 C C . LEU A 1 99 ? -7.921 3.875 3.073 1.00 87.12 99 LEU A C 1
ATOM 780 O O . LEU A 1 99 ? -8.999 3.285 3.077 1.00 87.12 99 LEU A O 1
ATOM 784 N N . CYS A 1 100 ? -6.977 3.606 3.959 1.00 88.25 100 CYS A N 1
ATOM 785 C CA . CYS A 1 100 ? -7.209 2.850 5.163 1.00 88.25 100 CYS A CA 1
ATOM 786 C C . CYS A 1 100 ? -8.144 3.668 6.070 1.00 88.25 100 CYS A C 1
ATOM 788 O O . CYS A 1 100 ? -7.840 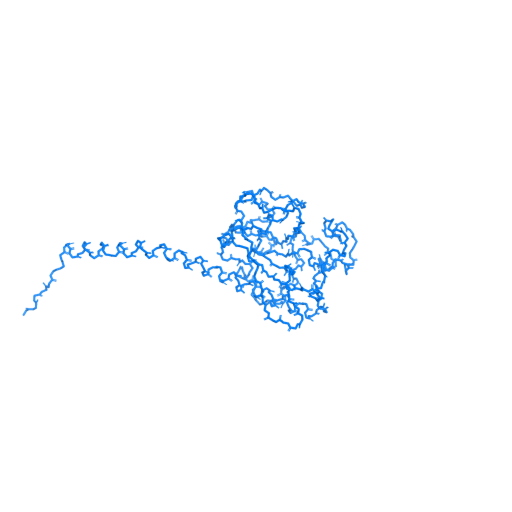4.826 6.361 1.00 88.25 100 CYS A O 1
ATOM 790 N N . PRO A 1 101 ? -9.207 3.075 6.641 1.00 87.56 101 PRO A N 1
ATOM 791 C CA . PRO A 1 101 ? -10.112 3.774 7.564 1.00 87.56 101 PRO A CA 1
ATOM 792 C C . PRO A 1 101 ? -9.457 4.321 8.850 1.00 87.56 101 PRO A C 1
ATOM 794 O O . PRO A 1 101 ? -10.109 5.015 9.636 1.00 87.56 101 PRO A O 1
ATOM 797 N N . GLN A 1 102 ? -8.195 3.964 9.116 1.00 84.06 102 GLN A N 1
ATOM 798 C CA . GLN A 1 102 ? -7.385 4.503 10.215 1.00 84.06 102 GLN A CA 1
ATOM 799 C C . GLN A 1 102 ? -6.567 5.739 9.804 1.00 84.06 102 GLN A C 1
ATOM 801 O O . GLN A 1 102 ? -6.189 6.525 10.672 1.00 84.06 102 GLN A O 1
ATOM 806 N N . ALA A 1 103 ? -6.340 5.954 8.505 1.00 82.56 103 ALA A N 1
ATOM 807 C CA . ALA A 1 103 ? -5.721 7.164 7.981 1.00 82.56 103 ALA A CA 1
ATOM 808 C C . ALA A 1 103 ? -6.765 8.292 7.981 1.00 82.56 103 ALA A C 1
ATOM 810 O O . ALA A 1 103 ? -7.666 8.343 7.151 1.00 82.56 103 ALA A O 1
ATOM 811 N N . ARG A 1 104 ? -6.698 9.162 8.991 1.00 69.06 104 ARG A N 1
ATOM 812 C CA . ARG A 1 104 ? -7.738 10.160 9.302 1.00 69.06 104 ARG A CA 1
ATOM 813 C C . ARG A 1 104 ? -7.355 11.591 8.929 1.00 69.06 104 ARG A C 1
ATOM 815 O O . ARG A 1 104 ? -8.153 12.496 9.148 1.00 69.06 104 ARG A O 1
ATOM 822 N N . LYS A 1 105 ? -6.131 11.812 8.450 1.00 67.88 105 LYS A N 1
ATOM 823 C CA . LYS A 1 105 ? -5.600 13.138 8.123 1.00 67.88 105 LYS A CA 1
ATOM 824 C C . LYS A 1 105 ? -5.006 13.121 6.711 1.00 67.88 105 LYS A C 1
ATOM 826 O O . LYS A 1 105 ? -3.830 12.768 6.582 1.00 67.88 105 LYS A O 1
ATOM 831 N N . PRO A 1 106 ? -5.781 13.474 5.668 1.00 62.22 106 PRO A N 1
ATOM 832 C CA . PRO A 1 106 ? -5.190 13.824 4.383 1.00 62.22 106 PRO A CA 1
ATOM 833 C C . PRO A 1 106 ? -4.330 15.076 4.578 1.00 62.22 106 PRO A C 1
ATOM 835 O O . PRO A 1 106 ? -4.748 16.024 5.249 1.00 62.22 106 PRO A O 1
ATOM 838 N N . ARG A 1 107 ? -3.090 15.049 4.095 1.00 64.00 107 ARG A N 1
ATOM 839 C CA . ARG A 1 107 ? -2.204 16.217 4.109 1.00 64.00 107 ARG A CA 1
ATOM 840 C C . ARG A 1 107 ? -2.172 16.844 2.730 1.00 64.00 107 ARG A C 1
ATOM 842 O O . ARG A 1 107 ? -1.993 16.115 1.773 1.00 64.00 107 ARG A O 1
ATOM 849 N N . SER A 1 108 ? -2.167 18.174 2.680 1.00 57.09 108 SER A N 1
ATOM 850 C CA . SER A 1 108 ? -1.961 18.929 1.444 1.00 57.09 108 SER A CA 1
ATOM 851 C C . SER A 1 108 ? -0.640 18.557 0.758 1.00 57.09 108 SER A C 1
ATOM 853 O O . SER A 1 108 ? 0.370 18.326 1.437 1.00 57.09 108 SER A O 1
ATOM 855 N N . GLN A 1 109 ? -0.646 18.568 -0.576 1.00 57.31 109 GLN A N 1
ATOM 856 C CA . GLN A 1 109 ? 0.464 18.180 -1.455 1.00 57.31 109 GLN A CA 1
ATOM 857 C C . GLN A 1 109 ? 1.875 18.570 -0.961 1.00 57.31 109 GLN A C 1
ATOM 859 O O . GLN A 1 109 ? 2.147 19.716 -0.604 1.00 57.31 109 GLN A O 1
ATOM 864 N N . GLY A 1 110 ? 2.805 17.607 -1.011 1.00 55.91 110 GLY A N 1
ATOM 865 C CA . GLY A 1 110 ? 4.255 17.834 -0.881 1.00 55.91 110 GLY A CA 1
ATOM 866 C C . GLY A 1 110 ? 4.802 18.026 0.540 1.00 55.91 110 GLY A C 1
ATOM 867 O O . GLY A 1 110 ? 6.015 18.122 0.720 1.00 55.91 110 GLY A O 1
ATOM 868 N N . GLY A 1 111 ? 3.949 18.054 1.567 1.00 58.88 111 GLY A N 1
ATOM 869 C CA . GLY A 1 111 ? 4.390 18.224 2.950 1.00 58.88 111 GLY A CA 1
ATOM 870 C C . GLY A 1 111 ? 4.870 16.924 3.599 1.00 58.88 111 GLY A C 1
ATOM 871 O O . GLY A 1 111 ? 4.042 16.174 4.119 1.00 58.88 111 GLY A O 1
ATOM 872 N N . ILE A 1 112 ? 6.189 16.710 3.684 1.00 59.59 112 ILE A N 1
ATOM 873 C CA . ILE A 1 112 ? 6.789 15.629 4.490 1.00 59.59 112 ILE A CA 1
ATOM 874 C C . ILE A 1 112 ? 6.242 15.710 5.930 1.00 59.59 112 ILE A C 1
ATOM 876 O O . ILE A 1 112 ? 6.369 16.759 6.581 1.00 59.59 112 ILE A O 1
ATOM 880 N N . PRO A 1 113 ? 5.593 14.657 6.460 1.00 59.62 113 PRO A N 1
ATOM 881 C CA . PRO A 1 113 ? 5.106 14.678 7.822 1.00 59.62 113 PRO A CA 1
ATOM 882 C C . PRO A 1 113 ? 6.273 14.631 8.802 1.00 59.62 113 PRO A C 1
ATOM 884 O O . PRO A 1 113 ? 7.008 13.654 8.879 1.00 59.62 113 PRO A O 1
ATOM 887 N N . GLN A 1 114 ? 6.417 15.717 9.559 1.00 58.75 114 GLN A N 1
ATOM 888 C CA . GLN A 1 114 ? 7.246 15.785 10.755 1.00 58.75 114 GLN A CA 1
ATOM 889 C C . GLN A 1 114 ? 6.450 15.127 11.885 1.00 58.75 114 GLN A C 1
ATOM 891 O O . GLN A 1 114 ? 5.580 15.761 12.486 1.00 58.75 114 GLN A O 1
ATOM 896 N N . GLY A 1 115 ? 6.671 13.834 12.109 1.00 59.69 115 GLY A N 1
ATOM 897 C CA . GLY A 1 115 ? 5.927 13.076 13.106 1.00 59.69 115 GLY A C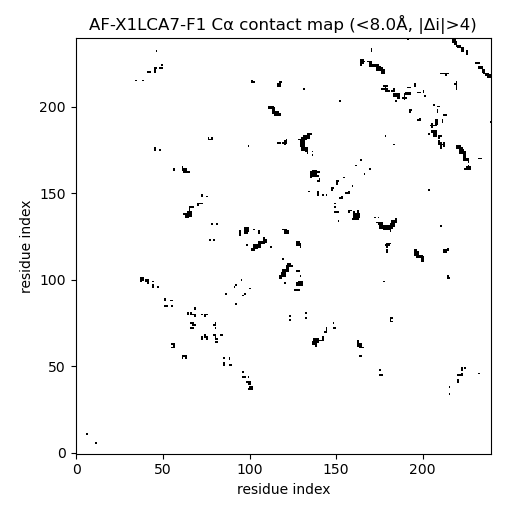A 1
ATOM 898 C C . GLY A 1 115 ? 4.481 12.707 12.707 1.00 59.69 115 GLY A C 1
ATOM 899 O O . GLY A 1 115 ? 3.878 13.254 11.781 1.00 59.69 115 GLY A O 1
ATOM 900 N N . THR A 1 116 ? 3.871 11.808 13.486 1.00 63.09 116 THR A N 1
ATOM 901 C CA . THR A 1 116 ? 2.475 11.314 13.419 1.00 63.09 116 THR A CA 1
ATOM 902 C C . THR A 1 116 ? 2.059 10.525 12.168 1.00 63.09 116 THR A C 1
ATOM 904 O O . THR A 1 116 ? 0.887 10.553 11.786 1.00 63.09 116 THR A O 1
ATOM 907 N N . TRP A 1 117 ? 2.971 9.761 11.560 1.00 69.06 117 TRP A N 1
ATOM 908 C CA . TRP A 1 117 ? 2.707 8.983 10.336 1.00 69.06 117 TRP A CA 1
ATOM 909 C C . TRP A 1 117 ? 1.514 8.026 10.420 1.00 69.06 117 TRP A C 1
ATOM 911 O O . TRP A 1 117 ? 0.798 7.861 9.431 1.00 69.06 117 TRP A O 1
ATOM 921 N N . SER A 1 118 ? 1.232 7.479 11.608 1.00 66.88 118 SER A N 1
ATOM 922 C CA . SER A 1 118 ? 0.103 6.577 11.889 1.00 66.88 118 SER A CA 1
ATOM 923 C C . SER A 1 118 ? -1.245 7.033 11.338 1.00 66.88 118 SER A C 1
ATOM 925 O O . SER A 1 118 ? -2.059 6.203 10.954 1.00 66.88 118 SER A O 1
ATOM 927 N N . PHE A 1 119 ? -1.501 8.338 11.253 1.00 73.62 119 PHE A N 1
ATOM 928 C CA . PHE A 1 119 ? -2.810 8.853 10.833 1.00 73.62 119 PHE A CA 1
ATOM 929 C C . PHE A 1 119 ? -2.787 9.589 9.496 1.00 73.62 119 PHE A C 1
ATOM 931 O O . PHE A 1 119 ? -3.839 10.064 9.065 1.00 73.62 119 PHE A O 1
ATOM 938 N N . VAL A 1 120 ? -1.618 9.702 8.865 1.00 77.62 120 VAL A N 1
ATOM 939 C CA . VAL A 1 120 ? -1.425 10.520 7.667 1.00 77.62 120 VAL A CA 1
ATOM 940 C C . VAL A 1 120 ? -1.724 9.708 6.416 1.00 77.62 120 VAL A C 1
ATOM 942 O O . VAL A 1 120 ? -1.269 8.573 6.286 1.00 77.62 120 VAL A O 1
ATOM 945 N N . ALA A 1 121 ? -2.481 10.313 5.509 1.00 84.00 121 ALA A N 1
ATOM 946 C CA . ALA A 1 121 ? -2.616 9.899 4.121 1.00 84.00 121 ALA A CA 1
ATOM 947 C C . ALA A 1 121 ? -1.846 10.882 3.228 1.00 84.00 121 ALA A C 1
ATOM 949 O O . ALA A 1 121 ? -1.791 12.079 3.533 1.00 84.00 121 ALA A O 1
ATOM 950 N N . TRP A 1 122 ? -1.247 10.378 2.153 1.00 84.12 122 TRP A N 1
ATOM 951 C CA . TRP A 1 122 ? -0.651 11.214 1.120 1.00 84.12 122 TRP A CA 1
ATOM 952 C C . TRP A 1 122 ? -1.744 11.803 0.227 1.00 84.12 122 TRP A C 1
ATOM 954 O O . TRP A 1 122 ? -2.805 11.208 0.048 1.00 84.12 122 TRP A O 1
ATOM 964 N N . GLU A 1 123 ? -1.458 12.964 -0.351 1.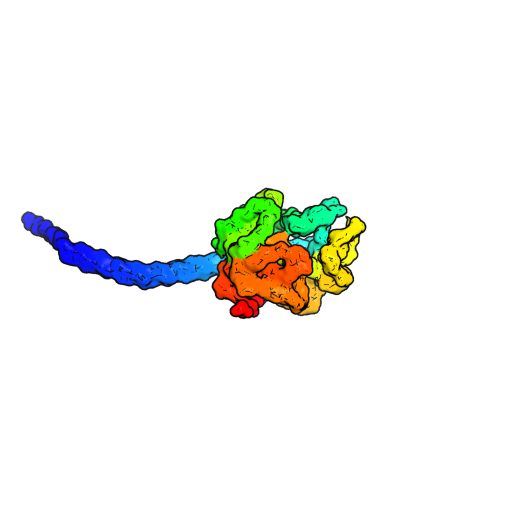00 83.81 123 GLU A N 1
ATOM 965 C CA . GLU A 1 123 ? -2.278 13.631 -1.361 1.00 83.81 123 GLU A CA 1
ATOM 966 C C . GLU A 1 123 ? -1.360 13.999 -2.523 1.00 83.81 123 GLU A C 1
ATOM 968 O O . GLU A 1 123 ? -0.351 14.692 -2.342 1.00 83.81 123 GLU A O 1
ATOM 973 N N . THR A 1 124 ? -1.676 13.508 -3.717 1.00 80.31 124 THR A N 1
ATOM 974 C CA . THR A 1 124 ? -0.880 13.771 -4.918 1.00 80.31 124 THR A CA 1
ATOM 975 C C . THR A 1 124 ? -1.805 14.016 -6.101 1.00 80.31 124 THR A C 1
ATOM 977 O O . THR A 1 124 ? -2.634 13.166 -6.429 1.00 80.31 124 THR A O 1
ATOM 980 N N . GLY A 1 125 ? -1.672 15.166 -6.764 1.00 79.69 125 GLY A N 1
ATOM 981 C CA . GLY A 1 125 ? -2.667 15.576 -7.755 1.00 79.69 125 GLY A CA 1
ATOM 982 C C . GLY A 1 125 ? -4.032 15.738 -7.082 1.00 79.69 125 GLY A C 1
ATOM 983 O O . GLY A 1 125 ? -4.136 16.490 -6.116 1.00 79.69 125 GLY A O 1
ATOM 984 N N . ASN A 1 126 ? -5.034 15.003 -7.568 1.00 80.12 126 ASN A N 1
ATOM 985 C CA . ASN A 1 126 ? -6.402 15.031 -7.045 1.00 80.12 126 ASN A CA 1
ATOM 986 C C . ASN A 1 126 ? -6.766 13.813 -6.184 1.00 80.12 126 ASN A C 1
ATOM 988 O O . ASN A 1 126 ? -7.910 13.728 -5.747 1.00 80.12 126 ASN A O 1
ATOM 992 N N . ASP A 1 127 ? -5.848 12.866 -5.959 1.00 82.50 127 ASP A N 1
ATOM 993 C CA . ASP A 1 127 ? -6.168 11.665 -5.183 1.00 82.50 127 ASP A CA 1
ATOM 994 C C . ASP A 1 127 ? -5.455 11.651 -3.840 1.00 82.50 127 ASP A C 1
ATOM 996 O O . ASP A 1 127 ? -4.301 12.075 -3.694 1.00 82.50 127 ASP A O 1
ATOM 1000 N N . ILE A 1 128 ? -6.169 11.093 -2.872 1.00 84.56 128 ILE A N 1
ATOM 1001 C CA . ILE A 1 128 ? -5.717 10.896 -1.509 1.00 84.56 128 ILE A CA 1
ATOM 1002 C C . ILE A 1 128 ? -5.618 9.391 -1.283 1.00 84.56 128 ILE A C 1
ATOM 1004 O O . ILE A 1 128 ? -6.539 8.637 -1.599 1.00 84.56 128 ILE A O 1
ATOM 1008 N N . GLY A 1 129 ? -4.507 8.939 -0.714 1.00 88.00 129 GLY A N 1
ATOM 1009 C CA . GLY A 1 129 ? -4.313 7.530 -0.433 1.00 88.00 129 GLY A CA 1
ATOM 1010 C C . GLY A 1 129 ? -3.445 7.277 0.782 1.00 88.00 129 GLY A C 1
ATOM 1011 O O . GLY A 1 129 ? -2.769 8.146 1.324 1.00 88.00 129 GLY A O 1
ATOM 1012 N N . SER A 1 130 ? -3.505 6.047 1.266 1.00 88.88 130 SER A N 1
ATOM 1013 C CA . SER A 1 130 ? -2.712 5.614 2.413 1.00 88.88 130 SER A CA 1
ATOM 1014 C C . SER A 1 130 ? -2.073 4.253 2.164 1.00 88.88 130 SER A C 1
ATOM 1016 O O . SER A 1 130 ? -1.778 3.503 3.093 1.00 88.88 130 SER A O 1
ATOM 1018 N N . TYR A 1 131 ? -1.919 3.892 0.904 1.00 90.19 131 TYR A N 1
ATOM 1019 C CA . TYR A 1 131 ? -1.195 2.707 0.503 1.00 90.19 131 TYR A CA 1
ATOM 1020 C C . TYR A 1 131 ? -0.082 3.119 -0.446 1.00 90.19 131 TYR A C 1
ATOM 1022 O O . TYR A 1 131 ? -0.211 4.125 -1.143 1.00 90.19 131 TYR A O 1
ATOM 1030 N N . GLY A 1 132 ? 1.011 2.374 -0.426 1.00 90.50 132 GLY A N 1
ATOM 1031 C CA . GLY A 1 132 ? 2.187 2.661 -1.227 1.00 90.50 132 GLY A CA 1
ATOM 1032 C C . GLY A 1 132 ? 2.649 1.426 -1.974 1.00 90.50 132 GLY A C 1
ATOM 1033 O O . GLY A 1 132 ? 2.569 0.306 -1.456 1.00 90.50 132 GLY A O 1
ATOM 1034 N N . LEU A 1 133 ? 3.135 1.650 -3.191 1.00 93.06 133 LEU A N 1
ATOM 1035 C CA . LEU A 1 133 ? 3.752 0.617 -4.010 1.00 93.06 133 LEU A CA 1
ATOM 1036 C C . LEU A 1 133 ? 5.168 0.320 -3.517 1.00 93.06 133 LEU A C 1
ATOM 1038 O O . LEU A 1 133 ? 5.944 1.234 -3.234 1.00 93.06 133 LEU A O 1
ATOM 1042 N N . ASN A 1 134 ? 5.533 -0.957 -3.467 1.00 92.75 134 ASN A N 1
ATOM 1043 C CA . ASN A 1 134 ? 6.931 -1.328 -3.325 1.00 92.75 134 ASN A CA 1
ATOM 1044 C C . ASN A 1 134 ? 7.663 -1.073 -4.651 1.00 92.75 134 ASN A C 1
ATOM 1046 O O . ASN A 1 134 ? 7.444 -1.788 -5.624 1.00 92.75 134 ASN A O 1
ATOM 1050 N N . GLY A 1 135 ? 8.554 -0.083 -4.699 1.00 91.75 135 GLY A N 1
ATOM 1051 C CA . GLY A 1 135 ? 9.260 0.290 -5.928 1.00 91.75 135 GLY A CA 1
ATOM 1052 C C . GLY A 1 135 ? 10.165 -0.808 -6.500 1.00 91.75 135 GLY A C 1
ATOM 1053 O O . GLY A 1 135 ? 10.414 -0.846 -7.703 1.00 91.75 135 GLY A O 1
ATOM 1054 N N . TRP A 1 136 ? 10.587 -1.773 -5.682 1.00 92.44 136 TRP A N 1
ATOM 1055 C CA . TRP A 1 136 ? 11.406 -2.901 -6.134 1.00 92.44 136 TRP A CA 1
ATOM 1056 C C . TRP A 1 136 ? 10.673 -3.874 -7.065 1.00 92.44 136 TRP A C 1
ATOM 1058 O O . TRP A 1 136 ? 11.314 -4.677 -7.743 1.00 92.44 136 TRP A O 1
ATOM 1068 N N . ILE A 1 137 ? 9.340 -3.825 -7.140 1.00 93.06 137 ILE A N 1
ATOM 1069 C CA . ILE A 1 137 ? 8.594 -4.691 -8.066 1.00 93.06 137 ILE A CA 1
ATOM 1070 C C . ILE A 1 137 ? 8.651 -4.189 -9.510 1.00 93.06 137 ILE A C 1
ATOM 1072 O O . ILE A 1 137 ? 8.296 -4.931 -10.421 1.00 93.06 137 ILE A O 1
ATOM 1076 N N . LEU A 1 138 ? 9.069 -2.939 -9.730 1.00 91.94 138 LEU A N 1
ATOM 1077 C CA . LEU A 1 138 ? 8.978 -2.291 -11.033 1.00 91.94 138 LEU A CA 1
ATOM 1078 C C . LEU A 1 138 ? 9.819 -2.997 -12.098 1.00 91.94 138 LEU A C 1
ATOM 1080 O O . LEU A 1 138 ? 10.974 -3.351 -11.884 1.00 91.94 138 LEU A O 1
ATOM 1084 N N . ASN A 1 139 ? 9.280 -3.114 -13.306 1.00 91.19 139 ASN A N 1
ATOM 1085 C CA . ASN A 1 139 ? 9.981 -3.623 -14.478 1.00 91.19 139 ASN A CA 1
ATOM 1086 C C . ASN A 1 139 ? 10.892 -2.551 -15.097 1.00 91.19 139 ASN A C 1
ATOM 1088 O O . ASN A 1 139 ? 10.721 -2.132 -16.242 1.00 91.19 139 ASN A O 1
ATOM 1092 N N . ILE A 1 140 ? 11.868 -2.073 -14.321 1.00 87.00 140 ILE A N 1
ATOM 1093 C CA . ILE A 1 140 ? 12.752 -0.967 -14.715 1.00 87.00 140 ILE A CA 1
ATOM 1094 C C . ILE A 1 140 ? 13.572 -1.309 -15.967 1.00 87.00 140 ILE A C 1
ATOM 1096 O O . ILE A 1 140 ? 13.840 -0.423 -16.771 1.00 87.00 140 ILE A O 1
ATOM 1100 N N . LYS A 1 141 ? 13.916 -2.585 -16.180 1.00 85.81 141 LYS A N 1
ATOM 1101 C CA . LYS A 1 141 ? 14.654 -3.062 -17.365 1.00 85.81 141 LYS A CA 1
ATOM 1102 C C . LYS A 1 141 ? 13.899 -2.889 -18.687 1.00 85.81 141 LYS A C 1
ATOM 1104 O O . LYS A 1 141 ? 14.531 -2.750 -19.726 1.00 85.81 141 LYS A O 1
ATOM 1109 N N . ALA A 1 142 ? 12.566 -2.895 -18.656 1.00 86.31 142 ALA A N 1
ATOM 1110 C CA . ALA A 1 142 ? 11.735 -2.708 -19.846 1.00 86.31 142 ALA A CA 1
ATOM 1111 C C . ALA A 1 142 ? 11.499 -1.222 -20.178 1.00 86.31 142 ALA A C 1
ATOM 1113 O O . ALA A 1 142 ? 10.814 -0.896 -21.147 1.00 86.31 142 ALA A O 1
ATOM 1114 N N . SER A 1 143 ? 12.058 -0.322 -19.367 1.00 78.12 143 SER A N 1
ATOM 1115 C CA . SER A 1 143 ? 11.959 1.119 -19.546 1.00 78.12 143 SER A CA 1
ATOM 1116 C C . SER A 1 143 ? 12.642 1.586 -20.822 1.00 78.12 143 SER A C 1
ATOM 1118 O O . SER A 1 143 ? 13.756 1.171 -21.133 1.00 78.12 143 SER A O 1
ATOM 1120 N N . ARG A 1 144 ? 11.978 2.490 -21.543 1.00 75.00 144 ARG A N 1
ATOM 1121 C CA . ARG A 1 144 ? 12.459 3.058 -22.811 1.00 75.00 144 ARG A CA 1
ATOM 1122 C C . ARG A 1 144 ? 12.965 4.493 -22.667 1.00 75.00 144 ARG A C 1
ATOM 1124 O O . ARG A 1 144 ? 13.483 5.060 -23.624 1.00 75.00 144 ARG A O 1
ATOM 1131 N N . VAL A 1 145 ? 12.812 5.094 -21.489 1.00 74.75 145 VAL A N 1
ATOM 1132 C CA . VAL A 1 145 ? 13.221 6.478 -21.209 1.00 74.75 145 VAL A CA 1
ATOM 1133 C C . VAL A 1 145 ? 14.719 6.525 -20.850 1.00 74.75 145 VAL A C 1
ATOM 1135 O O . VAL A 1 145 ? 15.250 5.582 -20.261 1.00 74.75 145 VAL A O 1
ATOM 1138 N N . SER A 1 146 ? 15.421 7.643 -21.116 1.00 63.50 146 SER A N 1
ATOM 1139 C CA . SER A 1 146 ? 16.819 7.936 -20.682 1.00 63.50 146 SER A CA 1
ATOM 1140 C C . SER A 1 146 ? 16.901 9.000 -19.554 1.00 63.50 146 SER A C 1
ATOM 1142 O O . SER A 1 146 ? 16.168 9.984 -19.622 1.00 63.50 146 SER A O 1
ATOM 1144 N N . GLY A 1 147 ? 17.718 8.813 -18.495 1.00 62.62 147 GLY A N 1
ATOM 1145 C CA . GLY A 1 147 ? 17.783 9.731 -17.333 1.00 62.62 147 GLY A CA 1
ATOM 1146 C C . GLY A 1 147 ? 17.879 9.089 -15.931 1.00 62.62 147 GLY A C 1
ATOM 1147 O O . GLY A 1 147 ? 17.634 7.902 -15.743 1.00 62.62 147 GLY A O 1
ATOM 1148 N N . ASN A 1 148 ? 18.206 9.898 -14.910 1.00 57.62 148 ASN A N 1
ATOM 1149 C CA . ASN A 1 148 ? 18.467 9.461 -13.519 1.00 57.62 148 ASN A CA 1
ATOM 1150 C C . ASN A 1 148 ? 17.230 8.919 -12.770 1.00 57.62 148 ASN A C 1
ATOM 1152 O O . ASN A 1 148 ? 17.340 8.422 -11.661 1.00 57.62 148 ASN A O 1
ATOM 1156 N N . ARG A 1 149 ? 16.027 9.016 -13.347 1.00 69.75 149 ARG A N 1
ATOM 1157 C CA . ARG A 1 149 ? 14.840 8.329 -12.810 1.00 69.75 149 ARG A CA 1
ATOM 1158 C C . ARG A 1 149 ? 14.650 6.946 -13.414 1.00 69.75 149 ARG A C 1
ATOM 1160 O O . ARG A 1 149 ? 13.804 6.205 -12.930 1.00 69.75 149 ARG A O 1
ATOM 1167 N N . ASN A 1 150 ? 15.446 6.571 -14.415 1.00 65.12 150 ASN A N 1
ATOM 1168 C CA . ASN A 1 150 ? 15.307 5.298 -15.129 1.00 65.12 150 ASN A CA 1
ATOM 1169 C C . ASN A 1 150 ? 16.068 4.156 -14.478 1.00 65.12 150 ASN A C 1
ATOM 1171 O O . ASN A 1 150 ? 16.031 3.027 -14.941 1.00 65.12 150 ASN A O 1
ATOM 1175 N N . ASN A 1 151 ? 16.728 4.470 -13.373 1.00 72.31 151 ASN A N 1
ATOM 1176 C CA . ASN A 1 151 ? 17.523 3.570 -12.568 1.00 72.31 151 ASN A CA 1
ATOM 1177 C C . ASN A 1 151 ? 16.883 3.354 -11.177 1.00 72.31 151 ASN A C 1
ATOM 1179 O O . ASN A 1 151 ? 17.572 2.977 -10.236 1.00 72.31 151 ASN A O 1
ATOM 1183 N N . GLY A 1 152 ? 15.594 3.699 -11.027 1.00 76.00 152 GLY A N 1
ATOM 1184 C CA . GLY A 1 152 ? 14.857 3.563 -9.767 1.00 76.00 152 GLY A CA 1
ATOM 1185 C C . GLY A 1 152 ? 15.387 4.449 -8.639 1.00 76.00 152 GLY A C 1
ATOM 1186 O O . GLY A 1 152 ? 15.490 3.979 -7.519 1.00 76.00 152 GLY A O 1
ATOM 1187 N N . TRP A 1 153 ? 15.776 5.703 -8.907 1.00 77.94 153 TRP A N 1
ATOM 1188 C CA . TRP A 1 153 ? 16.398 6.593 -7.905 1.00 77.94 153 TRP A CA 1
ATOM 1189 C C . TRP A 1 153 ? 17.740 6.063 -7.368 1.00 77.94 153 TRP A C 1
ATOM 1191 O O . TRP A 1 153 ? 18.021 6.098 -6.170 1.00 77.94 153 TRP A O 1
ATOM 1201 N N . GLY A 1 154 ? 18.578 5.536 -8.260 1.00 78.31 154 GLY A N 1
ATOM 1202 C CA . GLY A 1 154 ? 19.846 4.900 -7.893 1.00 78.31 154 GLY A CA 1
ATOM 1203 C C . GLY A 1 154 ? 19.678 3.517 -7.257 1.00 78.31 154 GLY A C 1
ATOM 1204 O O . GLY A 1 154 ? 20.615 3.005 -6.648 1.00 78.31 154 GLY A O 1
ATOM 1205 N N . ARG A 1 155 ? 18.497 2.898 -7.381 1.00 83.69 155 ARG A N 1
ATOM 1206 C CA . ARG A 1 155 ? 18.257 1.492 -7.039 1.00 83.69 155 ARG A CA 1
ATOM 1207 C C . ARG A 1 155 ? 18.678 0.631 -8.227 1.00 83.69 155 ARG A C 1
ATOM 1209 O O . ARG A 1 155 ? 17.874 0.141 -9.007 1.00 83.69 155 ARG A O 1
ATOM 1216 N N . THR A 1 156 ? 19.986 0.509 -8.392 1.00 81.31 156 THR A N 1
ATOM 1217 C CA . THR A 1 156 ? 20.626 -0.243 -9.475 1.00 81.31 156 THR A CA 1
ATOM 1218 C C . THR A 1 156 ? 21.480 -1.373 -8.933 1.00 81.31 156 THR A C 1
ATOM 1220 O O . THR A 1 156 ? 22.082 -1.164 -7.882 1.00 81.31 156 THR A O 1
ATOM 1223 N N . PRO A 1 157 ? 21.682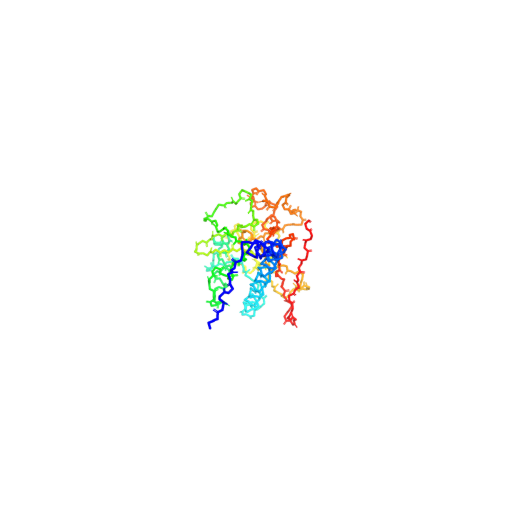 -2.462 -9.697 1.00 85.31 157 PRO A N 1
ATOM 1224 C CA . PRO A 1 157 ? 21.244 -2.674 -11.085 1.00 85.31 157 PRO A CA 1
ATOM 1225 C C . PRO A 1 157 ? 19.741 -2.934 -11.256 1.00 85.31 157 PRO A C 1
ATOM 1227 O O . PRO A 1 157 ? 19.038 -3.253 -10.302 1.00 85.31 157 PRO A O 1
ATOM 1230 N N . ALA A 1 158 ? 19.245 -2.810 -12.493 1.00 84.19 158 ALA A N 1
ATOM 1231 C CA . ALA A 1 158 ? 17.846 -3.114 -12.816 1.00 84.19 158 ALA A CA 1
ATOM 1232 C C . ALA A 1 158 ? 17.469 -4.572 -12.480 1.00 84.19 158 ALA A C 1
ATOM 1234 O O . ALA A 1 158 ? 16.311 -4.845 -12.181 1.00 84.19 158 ALA A O 1
ATOM 1235 N N . ASP A 1 159 ? 18.451 -5.477 -12.447 1.00 87.31 159 ASP A N 1
ATOM 1236 C CA . ASP A 1 159 ? 18.286 -6.892 -12.091 1.00 87.31 159 ASP A CA 1
ATOM 1237 C C . ASP A 1 159 ? 17.890 -7.127 -10.628 1.00 87.31 159 ASP A C 1
ATOM 1239 O O . ASP A 1 159 ? 17.441 -8.214 -10.278 1.00 87.31 159 ASP A O 1
ATOM 1243 N N . TRP A 1 160 ? 18.028 -6.120 -9.761 1.00 89.44 160 TRP A N 1
ATOM 1244 C CA . TRP A 1 160 ? 17.528 -6.194 -8.385 1.00 89.44 160 TRP A CA 1
ATOM 1245 C C . TRP A 1 160 ? 16.005 -6.087 -8.293 1.00 89.44 160 TRP A C 1
ATOM 1247 O O . TRP A 1 160 ? 15.441 -6.301 -7.224 1.00 89.44 160 TRP A O 1
ATOM 1257 N N . HIS A 1 161 ? 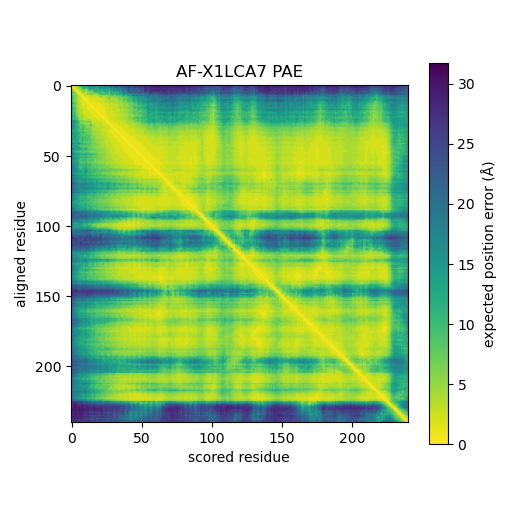15.336 -5.742 -9.392 1.00 91.69 161 HIS A N 1
ATOM 1258 C CA . HIS A 1 161 ? 13.891 -5.596 -9.419 1.00 91.69 161 HIS A CA 1
ATOM 1259 C C . HIS A 1 161 ? 13.226 -6.882 -9.880 1.00 91.69 161 HIS A C 1
ATOM 1261 O O . HIS A 1 161 ? 13.664 -7.505 -10.848 1.00 91.69 161 HIS A O 1
ATOM 1267 N N . TRP A 1 162 ? 12.112 -7.240 -9.241 1.00 92.56 162 TRP A N 1
ATOM 1268 C CA . TRP A 1 162 ? 11.349 -8.421 -9.645 1.00 92.56 162 TRP A CA 1
ATOM 1269 C C . TRP A 1 162 ? 10.811 -8.278 -11.071 1.00 92.56 162 TRP A C 1
ATOM 1271 O O . TRP A 1 162 ? 10.961 -9.188 -11.884 1.00 92.56 162 TRP A O 1
ATOM 1281 N N . GLY A 1 163 ? 10.208 -7.131 -11.399 1.00 91.38 163 GLY A N 1
ATOM 1282 C CA . GLY A 1 163 ? 9.732 -6.776 -12.739 1.00 91.38 163 GLY A CA 1
ATOM 1283 C C . GLY A 1 163 ? 8.568 -7.609 -13.289 1.00 91.38 163 GLY A C 1
ATOM 1284 O O . GLY A 1 163 ? 7.884 -7.160 -14.202 1.00 91.38 163 GLY A O 1
ATOM 1285 N N . THR A 1 164 ? 8.306 -8.792 -12.742 1.00 91.12 164 THR A N 1
ATOM 1286 C CA . THR A 1 164 ? 7.195 -9.682 -13.091 1.00 91.12 164 THR A CA 1
ATOM 1287 C C . THR A 1 164 ? 6.636 -10.335 -11.833 1.00 91.12 164 THR A C 1
ATOM 1289 O O . THR A 1 164 ? 7.342 -10.497 -10.835 1.00 91.12 164 THR A O 1
ATOM 1292 N N . SER A 1 165 ? 5.357 -10.691 -11.883 1.00 87.38 165 SER A N 1
ATOM 1293 C CA . SER A 1 165 ? 4.680 -11.471 -10.845 1.00 87.38 165 SER A CA 1
ATOM 1294 C C . SER A 1 165 ? 5.083 -12.953 -10.864 1.00 87.38 165 SER A C 1
ATOM 1296 O O . SER A 1 165 ? 4.968 -13.632 -9.844 1.00 87.38 165 SER A O 1
ATOM 1298 N N . GLU A 1 166 ? 5.649 -13.452 -11.968 1.00 88.56 166 GLU A N 1
ATOM 1299 C CA . GLU A 1 166 ? 6.042 -14.858 -12.143 1.00 88.56 166 GLU A CA 1
ATOM 1300 C C . GLU A 1 166 ? 7.465 -15.145 -11.666 1.00 88.56 166 GLU A C 1
ATOM 1302 O O . GLU A 1 166 ? 8.321 -15.664 -12.384 1.00 88.56 166 GLU A O 1
ATOM 1307 N N . VAL A 1 167 ? 7.736 -14.800 -10.414 1.00 87.00 167 VAL A N 1
ATOM 1308 C CA . VAL A 1 167 ? 9.024 -15.082 -9.780 1.00 87.00 167 VAL A CA 1
ATOM 1309 C C . VAL A 1 167 ? 8.921 -16.280 -8.850 1.00 87.00 167 VAL A C 1
ATOM 1311 O O . VAL A 1 167 ? 7.868 -16.593 -8.286 1.00 87.00 167 VAL A O 1
ATOM 1314 N N . ARG A 1 168 ? 10.047 -16.972 -8.657 1.00 85.88 168 ARG A N 1
ATOM 1315 C CA . ARG A 1 168 ? 10.122 -18.048 -7.669 1.00 85.88 168 ARG A CA 1
ATOM 1316 C C . ARG A 1 168 ? 9.764 -17.485 -6.294 1.00 85.88 168 ARG A C 1
ATOM 1318 O O . ARG A 1 168 ? 10.339 -16.488 -5.870 1.00 85.88 168 ARG A O 1
ATOM 1325 N N . SER A 1 169 ? 8.846 -18.155 -5.602 1.00 87.12 169 SER A N 1
ATOM 1326 C CA . SER A 1 169 ? 8.330 -17.702 -4.306 1.00 87.12 169 SER A CA 1
ATOM 1327 C C . SER A 1 169 ? 7.692 -16.306 -4.370 1.00 87.12 169 SER A C 1
ATOM 1329 O O . SER A 1 169 ? 7.920 -15.481 -3.488 1.00 87.12 169 SER A O 1
ATOM 1331 N N . ALA A 1 170 ? 6.886 -16.038 -5.408 1.00 86.12 170 ALA A N 1
ATOM 1332 C CA . ALA A 1 170 ? 6.126 -14.791 -5.567 1.00 86.12 170 ALA A CA 1
ATOM 1333 C C . ALA A 1 170 ? 5.340 -14.393 -4.303 1.00 86.12 170 ALA A C 1
ATOM 1335 O O . ALA A 1 170 ? 5.271 -13.217 -3.962 1.00 86.12 170 ALA A O 1
ATOM 1336 N N . ASN A 1 171 ? 4.862 -15.374 -3.534 1.00 85.81 171 ASN A N 1
ATOM 1337 C CA . ASN A 1 171 ? 4.192 -15.178 -2.246 1.00 85.81 171 ASN A CA 1
ATOM 1338 C C . ASN A 1 171 ? 5.048 -14.487 -1.164 1.00 85.81 171 ASN A C 1
ATOM 1340 O O . ASN A 1 171 ? 4.506 -14.096 -0.136 1.00 85.81 171 ASN A O 1
ATOM 1344 N N . ASN A 1 172 ? 6.355 -14.321 -1.385 1.00 88.69 172 ASN A N 1
ATOM 1345 C CA . ASN A 1 172 ? 7.268 -13.581 -0.511 1.00 88.69 172 ASN A CA 1
ATOM 1346 C C . ASN A 1 172 ? 7.618 -12.182 -1.049 1.00 88.69 172 ASN A C 1
ATOM 1348 O O . ASN A 1 172 ? 8.432 -11.488 -0.446 1.00 88.69 172 ASN A O 1
ATOM 1352 N N . VAL A 1 173 ? 7.032 -11.758 -2.172 1.00 90.31 173 VAL A N 1
ATOM 1353 C CA . VAL A 1 173 ? 7.288 -10.449 -2.781 1.00 90.31 173 VAL A CA 1
ATOM 1354 C C . VAL A 1 173 ? 6.224 -9.448 -2.335 1.00 90.31 173 VAL A C 1
ATOM 1356 O O . VAL A 1 173 ? 5.082 -9.560 -2.781 1.00 90.31 173 VAL A O 1
ATOM 1359 N N . PRO A 1 174 ? 6.548 -8.466 -1.475 1.00 91.75 174 PRO A N 1
ATOM 1360 C CA . PRO A 1 174 ? 5.593 -7.436 -1.092 1.00 91.75 174 PRO A CA 1
ATOM 1361 C C . PRO A 1 174 ? 5.351 -6.501 -2.282 1.00 91.75 174 PRO A C 1
ATOM 1363 O O . PRO A 1 174 ? 6.289 -5.932 -2.833 1.00 91.75 174 PRO A O 1
ATOM 1366 N N . VAL A 1 175 ? 4.094 -6.341 -2.683 1.00 92.38 175 VAL A N 1
ATOM 1367 C CA . VAL A 1 175 ? 3.673 -5.518 -3.829 1.00 92.38 175 VAL A CA 1
ATOM 1368 C C . VAL A 1 175 ? 3.163 -4.166 -3.358 1.00 92.38 175 VAL A C 1
ATOM 1370 O O . VAL A 1 175 ? 3.563 -3.120 -3.868 1.00 92.38 175 VAL A O 1
ATOM 1373 N N . PHE A 1 176 ? 2.282 -4.186 -2.363 1.00 91.81 176 PHE A N 1
ATOM 1374 C CA . PHE A 1 176 ? 1.555 -3.008 -1.916 1.00 91.81 176 PHE A CA 1
ATOM 1375 C C . PHE A 1 176 ? 1.373 -3.068 -0.410 1.00 91.81 176 PHE A C 1
ATOM 1377 O O . PHE A 1 176 ? 1.186 -4.139 0.160 1.00 91.81 176 PHE A O 1
ATOM 1384 N N . THR A 1 17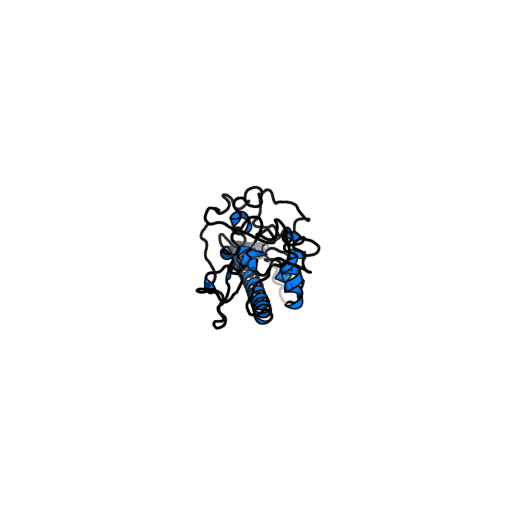7 ? 1.441 -1.939 0.273 1.00 90.56 177 THR A N 1
ATOM 1385 C CA . THR A 1 177 ? 1.389 -1.934 1.737 1.00 90.56 177 THR A CA 1
ATOM 1386 C C . THR A 1 177 ? 0.730 -0.677 2.257 1.00 90.56 177 THR A C 1
ATOM 1388 O O . THR A 1 177 ? 0.660 0.335 1.560 1.00 90.56 177 THR A O 1
ATOM 1391 N N . GLY A 1 178 ? 0.251 -0.723 3.500 1.00 88.44 178 GLY A N 1
ATOM 1392 C CA . GLY A 1 178 ? -0.051 0.499 4.233 1.00 88.44 178 GLY A CA 1
ATOM 1393 C C . GLY A 1 178 ? 1.178 1.408 4.236 1.00 88.44 178 GLY A C 1
ATOM 1394 O O . GLY A 1 178 ? 2.250 1.001 4.674 1.00 88.44 178 GLY A O 1
ATOM 1395 N N . SER A 1 179 ? 1.023 2.626 3.727 1.00 87.12 179 SER A N 1
ATOM 1396 C CA . SER A 1 179 ? 2.098 3.613 3.685 1.00 87.12 179 SER A CA 1
ATOM 1397 C C . SER A 1 179 ? 1.554 5.017 3.896 1.00 87.12 179 SER A C 1
ATOM 1399 O O . SER A 1 179 ? 0.388 5.300 3.602 1.00 87.12 179 SER A O 1
ATOM 1401 N N . TRP A 1 180 ? 2.365 5.905 4.463 1.00 83.44 180 TRP A N 1
ATOM 1402 C CA . TRP A 1 180 ? 2.034 7.328 4.507 1.00 83.44 180 TRP A CA 1
ATOM 1403 C C . TRP A 1 180 ? 2.457 8.064 3.224 1.00 83.44 180 TRP A C 1
ATOM 1405 O O . TRP A 1 180 ? 1.995 9.182 3.026 1.00 83.44 180 TRP A O 1
ATOM 1415 N N . TRP A 1 181 ? 3.241 7.431 2.335 1.00 86.88 181 TRP A N 1
ATOM 1416 C CA . TRP A 1 181 ? 3.633 7.951 1.017 1.00 86.88 181 TRP A CA 1
ATOM 1417 C C . TRP A 1 181 ? 3.191 7.019 -0.130 1.00 86.88 181 TRP A C 1
ATOM 1419 O O . TRP A 1 181 ? 2.743 5.897 0.106 1.00 86.88 181 TRP A O 1
ATOM 1429 N N . VAL A 1 182 ? 3.256 7.502 -1.374 1.00 87.56 182 VAL A N 1
ATOM 1430 C CA . VAL A 1 182 ? 2.766 6.791 -2.577 1.00 87.56 182 VAL A CA 1
ATOM 1431 C C . VAL A 1 182 ? 3.596 5.566 -2.954 1.00 87.56 182 VAL A C 1
ATOM 1433 O O . VAL A 1 182 ? 3.119 4.681 -3.666 1.00 87.56 182 VAL A O 1
ATOM 1436 N N . ASP A 1 183 ? 4.841 5.512 -2.502 1.00 88.88 183 ASP A N 1
ATOM 1437 C CA . ASP A 1 183 ? 5.780 4.441 -2.782 1.00 88.88 183 ASP A CA 1
ATOM 1438 C C . ASP A 1 183 ? 6.860 4.338 -1.698 1.00 88.88 183 ASP A C 1
ATOM 1440 O O . ASP A 1 183 ? 7.129 5.269 -0.927 1.00 88.88 183 ASP A O 1
ATOM 1444 N N . SER A 1 184 ? 7.489 3.171 -1.647 1.00 89.00 184 SER A N 1
ATOM 1445 C CA . SER A 1 184 ? 8.578 2.868 -0.726 1.00 89.00 184 SER A CA 1
ATOM 1446 C C . SER A 1 184 ? 9.634 2.002 -1.397 1.00 89.00 184 SER A C 1
ATOM 1448 O O . SER A 1 184 ? 9.292 1.061 -2.116 1.00 89.00 184 SER A O 1
ATOM 1450 N N . TRP A 1 185 ? 10.899 2.272 -1.091 1.00 89.50 185 TRP A N 1
ATOM 1451 C CA . TRP A 1 185 ? 12.068 1.563 -1.605 1.00 89.50 185 TRP A CA 1
ATOM 1452 C C . TRP A 1 185 ? 12.974 1.087 -0.461 1.00 89.50 185 TRP A C 1
ATOM 1454 O O . TRP A 1 185 ? 14.147 1.491 -0.402 1.00 89.50 185 TRP A O 1
ATOM 1464 N N . PRO A 1 186 ? 12.446 0.254 0.460 1.00 89.69 186 PRO A N 1
ATOM 1465 C CA . PRO A 1 186 ? 13.182 -0.197 1.636 1.00 89.69 186 PRO A CA 1
ATOM 1466 C C . PRO A 1 186 ? 14.422 -1.003 1.240 1.00 89.69 186 PRO A C 1
ATOM 1468 O O . PRO A 1 186 ? 14.370 -1.818 0.322 1.00 89.69 186 PRO A O 1
ATOM 1471 N N . ARG A 1 187 ? 15.540 -0.783 1.924 1.00 88.06 187 ARG A N 1
ATOM 1472 C CA . ARG A 1 187 ? 16.799 -1.531 1.763 1.00 88.06 187 ARG A CA 1
ATOM 1473 C C . ARG A 1 187 ? 17.015 -2.498 2.924 1.00 88.06 187 ARG A C 1
ATOM 1475 O O . ARG A 1 187 ? 16.405 -2.332 3.975 1.00 88.06 187 ARG A O 1
ATOM 1482 N N . GLU A 1 188 ? 17.930 -3.462 2.788 1.00 87.38 188 GLU A N 1
ATOM 1483 C CA . GLU A 1 188 ? 18.198 -4.429 3.868 1.00 87.38 188 GLU A CA 1
ATOM 1484 C C . GLU A 1 188 ? 18.689 -3.802 5.186 1.00 87.38 188 GLU A C 1
ATOM 1486 O O . GLU A 1 188 ? 18.548 -4.405 6.246 1.00 87.38 188 GLU A O 1
ATOM 1491 N N . HIS A 1 189 ? 19.269 -2.602 5.130 1.00 88.69 189 HIS A N 1
ATOM 1492 C CA . HIS A 1 189 ? 19.775 -1.871 6.294 1.00 88.69 189 HIS A CA 1
ATOM 1493 C C . HIS A 1 189 ? 18.786 -0.834 6.836 1.00 88.69 189 HIS A C 1
ATOM 1495 O O . HIS A 1 189 ? 19.077 -0.192 7.848 1.00 88.69 189 HIS A O 1
ATOM 1501 N N . ASP A 1 190 ? 17.635 -0.660 6.186 1.00 89.06 190 ASP A N 1
ATOM 1502 C CA . ASP A 1 190 ? 16.593 0.230 6.675 1.00 89.06 190 ASP A CA 1
ATOM 1503 C C . ASP A 1 190 ? 15.960 -0.365 7.942 1.00 89.06 190 ASP A C 1
ATOM 1505 O O . ASP A 1 190 ? 15.750 -1.571 8.060 1.00 89.06 190 ASP A O 1
ATOM 1509 N N . GLN A 1 191 ? 15.668 0.494 8.912 1.00 87.31 191 GLN A N 1
ATOM 1510 C CA . GLN A 1 191 ? 15.124 0.131 10.216 1.00 87.31 191 GLN A CA 1
ATOM 1511 C C . GLN A 1 191 ? 13.718 0.711 10.372 1.00 87.31 191 GLN A C 1
ATOM 1513 O O . GLN A 1 191 ? 13.459 1.821 9.898 1.00 87.31 191 GLN A O 1
ATOM 1518 N N . PRO A 1 192 ? 12.798 0.028 11.072 1.00 84.69 192 PRO A N 1
ATOM 1519 C CA . PRO A 1 192 ? 11.513 0.628 11.401 1.00 84.69 192 PRO A CA 1
ATOM 1520 C C . PRO A 1 192 ? 11.712 1.963 12.145 1.00 84.69 192 PRO A C 1
ATOM 1522 O O . PRO A 1 192 ? 12.738 2.166 12.808 1.00 84.69 192 PRO A O 1
ATOM 1525 N N . PRO A 1 193 ? 10.752 2.897 12.047 1.00 80.19 193 PRO A N 1
ATOM 1526 C CA . PRO A 1 193 ? 10.876 4.178 12.713 1.00 80.19 193 PRO A CA 1
ATOM 1527 C C . PRO A 1 193 ? 11.006 3.980 14.230 1.00 80.19 193 PRO A C 1
ATOM 1529 O O . PRO A 1 193 ? 10.252 3.200 14.812 1.00 80.19 193 PRO A O 1
ATOM 1532 N N . PRO A 1 194 ? 11.891 4.734 14.906 1.00 76.00 194 PRO A N 1
ATOM 1533 C CA . PRO A 1 194 ? 12.113 4.604 16.348 1.00 76.00 194 PRO A CA 1
ATOM 1534 C C . PRO A 1 194 ? 10.903 5.032 17.194 1.00 76.00 194 PRO A C 1
ATOM 1536 O O . PRO A 1 194 ? 10.865 4.790 18.396 1.00 76.00 194 PRO A O 1
ATOM 1539 N N . THR A 1 195 ? 9.922 5.711 16.593 1.00 75.12 195 THR A N 1
ATOM 1540 C CA . THR A 1 195 ? 8.679 6.125 17.252 1.00 75.12 195 THR A CA 1
ATOM 1541 C C . THR A 1 195 ? 7.508 5.964 16.286 1.00 75.12 195 THR A C 1
ATOM 1543 O O . THR A 1 195 ? 7.688 6.102 15.079 1.00 75.12 195 THR A O 1
ATOM 1546 N N . GLY A 1 196 ? 6.284 5.784 16.795 1.00 65.81 196 GLY A N 1
ATOM 1547 C CA . GLY A 1 196 ? 5.075 5.751 15.951 1.00 65.81 196 GLY A CA 1
ATOM 1548 C C . GLY A 1 196 ? 4.798 7.065 15.201 1.00 65.81 196 GLY A C 1
ATOM 1549 O O . GLY A 1 196 ? 3.997 7.112 14.269 1.00 65.81 196 GLY A O 1
ATOM 1550 N N . ALA A 1 197 ? 5.477 8.148 15.586 1.00 65.50 197 ALA A N 1
ATOM 1551 C CA . ALA A 1 197 ? 5.444 9.398 14.854 1.00 65.50 197 ALA A CA 1
ATOM 1552 C C . ALA A 1 197 ? 6.354 9.371 13.614 1.00 65.50 197 ALA A C 1
ATOM 1554 O O . ALA A 1 197 ? 6.020 10.030 12.635 1.00 65.50 197 ALA A O 1
ATOM 1555 N N . GLY A 1 198 ? 7.439 8.597 13.651 1.00 69.62 198 GLY A N 1
ATOM 1556 C CA . GLY A 1 198 ? 8.487 8.606 12.639 1.00 69.62 198 GLY A CA 1
ATOM 1557 C C . GLY A 1 198 ? 9.355 9.871 12.659 1.00 69.62 198 GLY A C 1
ATOM 1558 O O . GLY A 1 198 ? 8.919 10.911 13.165 1.00 69.62 198 GLY A O 1
ATOM 1559 N N . PRO A 1 199 ? 10.606 9.800 12.163 1.00 70.44 199 PRO A N 1
ATOM 1560 C CA . PRO A 1 199 ? 11.452 10.978 11.949 1.00 70.44 199 PRO A CA 1
ATOM 1561 C C . PRO A 1 199 ? 10.906 11.873 10.819 1.00 70.44 199 PRO A C 1
ATOM 1563 O O . PRO A 1 199 ? 9.803 11.677 10.330 1.00 70.44 199 PRO A O 1
ATOM 1566 N N . ALA A 1 200 ? 11.651 12.889 10.386 1.00 69.94 200 ALA A N 1
ATOM 1567 C CA . ALA A 1 200 ? 11.375 13.505 9.089 1.00 69.94 200 ALA A CA 1
ATOM 1568 C C . ALA A 1 200 ? 11.691 12.496 7.973 1.00 69.94 200 ALA A C 1
ATOM 1570 O O . ALA A 1 200 ? 12.713 11.809 8.046 1.00 69.94 200 ALA A O 1
ATOM 1571 N N . ASP A 1 201 ? 10.859 12.422 6.933 1.00 72.25 201 ASP A N 1
ATOM 1572 C CA . ASP A 1 201 ? 11.225 11.646 5.746 1.00 72.25 201 ASP A CA 1
ATOM 1573 C C . ASP A 1 201 ? 12.440 12.261 5.065 1.00 72.25 201 ASP A C 1
ATOM 1575 O O . ASP A 1 201 ? 12.534 13.476 4.880 1.00 72.25 201 ASP A O 1
ATOM 1579 N N . THR A 1 202 ? 13.353 11.395 4.660 1.00 71.69 202 THR A N 1
ATOM 1580 C CA . THR A 1 202 ? 14.507 11.755 3.851 1.00 71.69 202 THR A CA 1
ATOM 1581 C C . THR A 1 202 ? 14.553 10.749 2.707 1.00 71.69 202 THR A C 1
ATOM 1583 O O . THR A 1 202 ? 14.858 9.581 2.942 1.00 71.69 202 THR A O 1
ATOM 1586 N N . PRO A 1 203 ? 14.199 11.148 1.468 1.00 72.12 203 PRO A N 1
ATOM 1587 C CA . PRO A 1 203 ? 14.232 10.234 0.331 1.00 72.12 203 PRO A CA 1
ATOM 1588 C C . PRO A 1 203 ? 15.589 9.530 0.237 1.00 72.12 203 PRO A C 1
ATOM 1590 O O . PRO A 1 203 ? 16.625 10.164 0.442 1.00 72.12 203 PRO A O 1
ATOM 1593 N N . ASN A 1 204 ? 15.595 8.235 -0.083 1.00 74.31 204 ASN A N 1
ATOM 1594 C CA . ASN A 1 204 ? 16.788 7.381 -0.089 1.00 74.31 204 ASN A CA 1
ATOM 1595 C C . ASN A 1 204 ? 17.449 7.118 1.271 1.00 74.31 204 ASN A C 1
ATOM 1597 O O . ASN A 1 204 ? 18.533 6.536 1.297 1.00 74.31 204 ASN A O 1
ATOM 1601 N N . THR A 1 205 ? 16.832 7.515 2.383 1.00 79.69 205 THR A N 1
ATOM 1602 C CA . THR A 1 205 ? 17.356 7.275 3.730 1.00 79.69 205 THR A CA 1
ATOM 1603 C C . THR A 1 205 ? 16.291 6.602 4.581 1.00 79.69 205 THR A C 1
ATOM 1605 O O . THR A 1 205 ? 15.274 7.202 4.917 1.00 79.69 205 THR A O 1
ATOM 1608 N N . ASN A 1 206 ? 16.551 5.350 4.955 1.00 85.19 206 ASN A N 1
ATOM 1609 C CA . ASN A 1 206 ? 15.682 4.555 5.807 1.00 85.19 206 ASN A CA 1
ATOM 1610 C C . ASN A 1 206 ? 14.213 4.532 5.343 1.00 85.19 206 ASN A C 1
ATOM 1612 O O . ASN A 1 206 ? 13.329 5.033 6.033 1.00 85.19 206 ASN A O 1
ATOM 1616 N N . GLU A 1 207 ? 13.925 3.965 4.172 1.00 84.81 207 GLU A N 1
ATOM 1617 C CA . GLU A 1 207 ? 12.582 4.025 3.579 1.00 84.81 207 GLU A CA 1
ATOM 1618 C C . GLU A 1 207 ? 11.573 3.068 4.220 1.00 84.81 207 GLU A C 1
ATOM 1620 O O . GLU A 1 207 ? 10.369 3.180 3.972 1.00 84.81 207 GLU A O 1
ATOM 1625 N N . MET A 1 208 ? 12.026 2.196 5.126 1.00 87.62 208 MET A N 1
ATOM 1626 C CA . MET A 1 208 ? 11.145 1.406 5.990 1.00 87.62 208 MET A CA 1
ATOM 1627 C C . MET A 1 208 ? 10.215 2.297 6.830 1.00 87.62 208 MET A C 1
ATOM 1629 O O . MET A 1 208 ? 9.076 1.936 7.120 1.00 87.62 208 MET A O 1
ATOM 1633 N N . ASN A 1 209 ? 10.648 3.525 7.109 1.00 85.12 209 ASN A N 1
ATOM 1634 C CA . ASN A 1 209 ? 9.847 4.607 7.668 1.00 85.12 209 ASN A CA 1
ATOM 1635 C C . ASN A 1 209 ? 8.511 4.858 6.947 1.00 85.12 209 ASN A C 1
ATOM 1637 O O . ASN A 1 209 ? 7.511 5.209 7.572 1.00 85.12 209 ASN A O 1
ATOM 1641 N N . ARG A 1 210 ? 8.468 4.678 5.624 1.00 84.19 210 ARG A N 1
ATOM 1642 C CA . ARG A 1 210 ? 7.256 4.906 4.828 1.00 84.19 210 ARG A CA 1
ATOM 1643 C C . ARG A 1 210 ? 6.215 3.816 5.019 1.00 84.19 210 ARG A C 1
ATOM 1645 O O . ARG A 1 210 ? 5.038 4.073 4.780 1.00 84.19 210 ARG A O 1
ATOM 1652 N N . VAL A 1 211 ? 6.631 2.633 5.459 1.00 86.25 211 VAL A N 1
ATOM 1653 C CA . VAL A 1 211 ? 5.814 1.413 5.489 1.00 86.25 211 VAL A CA 1
ATOM 1654 C C . VAL A 1 211 ? 5.494 0.967 6.913 1.00 86.25 211 VAL A C 1
ATOM 1656 O O . VAL A 1 211 ? 4.361 0.582 7.196 1.00 86.25 211 VAL A O 1
ATOM 1659 N N . CYS A 1 212 ? 6.458 1.058 7.830 1.00 85.75 212 CYS A N 1
ATOM 1660 C CA . CYS A 1 212 ? 6.314 0.673 9.234 1.00 85.75 212 CYS A CA 1
ATOM 1661 C C . CYS A 1 212 ? 5.544 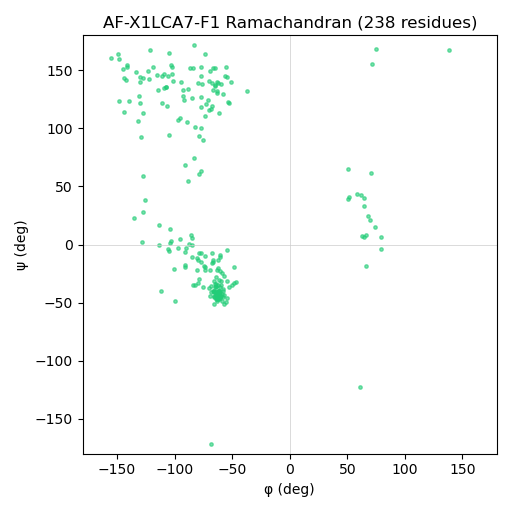1.725 10.039 1.00 85.75 212 CYS A C 1
ATOM 1663 O O . CYS A 1 212 ? 6.054 2.357 10.960 1.00 85.75 212 CYS A O 1
ATOM 1665 N N . VAL A 1 213 ? 4.287 1.910 9.655 1.00 80.44 213 VAL A N 1
ATOM 1666 C CA . VAL A 1 213 ? 3.360 2.879 10.219 1.00 80.44 213 VAL A CA 1
ATOM 1667 C C . VAL A 1 213 ? 2.329 2.144 11.067 1.00 80.44 213 VAL A C 1
ATOM 1669 O O . VAL A 1 213 ? 1.547 1.348 10.545 1.00 80.44 213 VAL A O 1
ATOM 1672 N N . ASP A 1 214 ? 2.269 2.443 12.367 1.00 80.56 214 ASP A N 1
ATOM 1673 C CA . ASP A 1 214 ? 1.292 1.809 13.253 1.00 80.56 214 ASP A CA 1
ATOM 1674 C C . ASP A 1 214 ? -0.119 2.379 13.033 1.00 80.56 214 ASP A C 1
ATOM 1676 O O . ASP A 1 214 ? -0.523 3.364 13.655 1.00 80.56 214 ASP A O 1
ATOM 1680 N N . ARG A 1 215 ? -0.870 1.754 12.123 1.00 82.19 215 ARG A N 1
ATOM 1681 C CA . ARG A 1 215 ? -2.308 2.002 11.901 1.00 82.19 215 ARG A CA 1
ATOM 1682 C C . ARG A 1 215 ? -3.204 0.960 12.548 1.00 82.19 215 ARG A C 1
ATOM 1684 O O . ARG A 1 215 ? -4.394 1.209 12.750 1.00 82.19 215 ARG A O 1
ATOM 1691 N N . HIS A 1 216 ? -2.653 -0.215 12.827 1.00 85.81 216 HIS A N 1
ATOM 1692 C CA . HIS A 1 216 ? -3.421 -1.406 13.158 1.00 85.81 216 HIS A CA 1
ATOM 1693 C C . HIS A 1 216 ? -2.980 -2.066 14.464 1.00 85.81 216 HIS A C 1
ATOM 1695 O O . HIS A 1 216 ? -3.246 -3.247 14.625 1.00 85.81 216 HIS A O 1
ATOM 1701 N N . ASN A 1 217 ? -2.429 -1.303 15.419 1.00 79.38 217 ASN A N 1
ATOM 1702 C CA . ASN A 1 217 ? -1.998 -1.780 16.739 1.00 79.38 217 ASN A CA 1
ATOM 1703 C C . ASN A 1 217 ? -0.751 -2.672 16.653 1.00 79.38 217 ASN A C 1
ATOM 1705 O O . ASN A 1 217 ? -0.806 -3.846 17.013 1.00 79.38 217 ASN A O 1
ATOM 1709 N N . ALA A 1 218 ? 0.340 -2.081 16.162 1.00 77.75 218 ALA A N 1
ATOM 1710 C CA . ALA A 1 218 ? 1.645 -2.687 15.891 1.00 77.75 218 ALA A CA 1
ATOM 1711 C C . ALA A 1 218 ? 1.669 -3.705 14.734 1.00 77.75 218 ALA A C 1
ATOM 1713 O O . ALA A 1 218 ? 2.548 -4.557 14.676 1.00 77.75 218 ALA A O 1
ATOM 1714 N N . PHE A 1 219 ? 0.727 -3.602 13.791 1.00 79.38 219 PHE A N 1
ATOM 1715 C CA . PHE A 1 219 ? 0.709 -4.420 12.575 1.00 79.38 219 PHE A CA 1
ATOM 1716 C C . PHE A 1 219 ? 0.730 -3.555 11.315 1.00 79.38 219 PHE A C 1
ATOM 1718 O O . PHE A 1 219 ? 0.059 -2.519 11.238 1.00 79.38 219 PHE A O 1
ATOM 1725 N N . VAL A 1 220 ? 1.452 -4.035 10.302 1.00 83.94 220 VAL A N 1
ATOM 1726 C CA . VAL A 1 220 ? 1.463 -3.477 8.949 1.00 83.94 220 VAL A CA 1
ATOM 1727 C C . VAL A 1 220 ? 0.788 -4.474 8.023 1.00 83.94 220 VAL A C 1
ATOM 1729 O O . VAL A 1 220 ? 1.218 -5.617 7.903 1.00 83.94 220 VAL A O 1
ATOM 1732 N N . ASN A 1 221 ? -0.274 -4.038 7.354 1.00 86.62 221 ASN A N 1
ATOM 1733 C CA . ASN A 1 221 ? -0.927 -4.869 6.355 1.00 86.62 221 ASN A CA 1
ATOM 1734 C C . ASN A 1 221 ? -0.206 -4.709 5.016 1.00 86.62 221 ASN A C 1
ATOM 1736 O O . ASN A 1 221 ? -0.077 -3.589 4.515 1.00 86.62 221 ASN A O 1
ATOM 1740 N N . CYS A 1 222 ? 0.207 -5.830 4.433 1.00 88.69 222 CYS A N 1
ATOM 1741 C CA . CYS A 1 222 ? 0.894 -5.879 3.152 1.00 88.69 222 CYS A CA 1
ATOM 1742 C C . CYS A 1 222 ? 0.232 -6.911 2.231 1.00 88.69 222 CYS A C 1
ATOM 1744 O O . CYS A 1 222 ? -0.196 -7.978 2.670 1.00 88.69 222 CYS A O 1
ATOM 1746 N N . LEU A 1 223 ? 0.129 -6.546 0.958 1.00 91.00 223 LEU A N 1
ATOM 1747 C CA . LEU A 1 223 ? -0.253 -7.382 -0.164 1.00 91.00 223 LEU A CA 1
ATOM 1748 C C . LEU A 1 223 ? 1.015 -7.963 -0.790 1.00 91.00 223 LEU A C 1
ATOM 1750 O O . LEU A 1 223 ? 1.911 -7.213 -1.181 1.00 91.00 223 LEU A O 1
ATOM 1754 N N . PHE A 1 224 ? 1.040 -9.281 -0.945 1.00 90.56 224 PHE A N 1
ATOM 1755 C CA . PHE A 1 224 ? 2.117 -10.009 -1.606 1.00 90.56 224 PHE A CA 1
ATOM 1756 C C . PHE A 1 224 ? 1.714 -10.428 -3.019 1.00 90.56 224 PHE A C 1
ATOM 1758 O O . PHE A 1 224 ? 0.524 -10.585 -3.305 1.00 90.56 224 PHE A O 1
ATOM 1765 N N . ALA A 1 225 ? 2.700 -10.609 -3.896 1.00 86.69 225 ALA A N 1
ATOM 1766 C CA . ALA A 1 225 ? 2.464 -11.155 -5.225 1.00 86.69 225 ALA A CA 1
ATOM 1767 C C . ALA A 1 225 ? 1.966 -12.605 -5.124 1.00 86.69 225 ALA A C 1
ATOM 1769 O O . ALA A 1 225 ? 2.273 -13.336 -4.180 1.00 86.69 225 ALA A O 1
ATOM 1770 N N . TRP A 1 226 ? 1.188 -13.033 -6.111 1.00 76.56 226 TRP A N 1
ATOM 1771 C CA . TRP A 1 226 ? 0.695 -14.403 -6.226 1.00 76.56 226 TRP A CA 1
ATOM 1772 C C . TRP A 1 226 ? 1.400 -15.101 -7.391 1.00 76.56 226 TRP A C 1
ATOM 1774 O O . TRP A 1 226 ? 1.702 -14.466 -8.402 1.00 76.56 226 TRP A O 1
ATOM 1784 N N . PRO A 1 227 ? 1.641 -16.415 -7.289 1.00 62.12 227 PRO A N 1
ATOM 1785 C CA . PRO A 1 227 ? 1.974 -17.207 -8.459 1.00 62.12 227 PRO A CA 1
ATOM 1786 C C . PRO A 1 227 ? 0.739 -17.322 -9.364 1.00 62.12 227 PRO A C 1
ATOM 1788 O O . PRO A 1 227 ? -0.389 -17.390 -8.870 1.00 62.12 227 PRO A O 1
ATOM 1791 N N . SER A 1 228 ? 0.953 -17.434 -10.675 1.00 55.00 228 SER A N 1
ATOM 1792 C CA . SER A 1 228 ? -0.067 -17.536 -11.736 1.00 55.00 228 SER A CA 1
ATOM 1793 C C . SER A 1 228 ? -1.101 -18.668 -11.554 1.00 55.00 228 SER A C 1
ATOM 1795 O O . SER A 1 228 ? -2.061 -18.756 -12.312 1.00 55.00 228 SER A O 1
ATOM 1797 N N . TYR A 1 229 ? -0.946 -19.515 -10.527 1.00 43.53 229 TYR A N 1
ATOM 1798 C CA . TYR A 1 229 ? -1.727 -20.731 -10.293 1.00 43.53 229 TYR A CA 1
ATOM 1799 C C . TYR A 1 229 ? -2.345 -20.859 -8.889 1.00 43.53 229 TYR A C 1
ATOM 1801 O O . TYR A 1 229 ? -2.963 -21.884 -8.614 1.00 43.53 229 TYR A O 1
ATOM 1809 N N . CYS A 1 230 ? -2.192 -19.888 -7.974 1.00 36.47 230 CYS A N 1
ATOM 1810 C CA . CYS A 1 230 ? -2.681 -20.072 -6.599 1.00 36.47 230 CYS A CA 1
ATOM 1811 C C . CYS A 1 230 ? -3.241 -18.790 -5.967 1.00 36.47 230 CYS A C 1
ATOM 1813 O O . CYS A 1 230 ? -2.526 -17.826 -5.705 1.00 36.47 230 CYS A O 1
ATOM 1815 N N . SER A 1 231 ? -4.547 -18.804 -5.710 1.00 39.22 231 SER A N 1
ATOM 1816 C CA . SER A 1 231 ? -5.356 -17.666 -5.277 1.00 39.22 231 SER A CA 1
ATOM 1817 C C . SER A 1 231 ? -5.433 -17.537 -3.750 1.00 39.22 231 SER A C 1
ATOM 1819 O O . SER A 1 231 ? -6.511 -17.738 -3.213 1.00 39.22 231 SER A O 1
ATOM 1821 N N . PHE A 1 232 ? -4.362 -17.197 -3.020 1.00 39.72 232 PHE A N 1
ATOM 1822 C CA . PHE A 1 232 ? -4.506 -16.810 -1.600 1.00 39.72 232 PHE A CA 1
ATOM 1823 C C . PHE A 1 232 ? -3.467 -15.769 -1.146 1.00 39.72 232 PHE A C 1
ATOM 1825 O O . PHE A 1 232 ? -2.262 -15.993 -1.249 1.00 39.72 232 PHE A O 1
ATOM 1832 N N . LEU A 1 233 ? -3.958 -14.633 -0.622 1.00 42.41 233 LEU A N 1
ATOM 1833 C CA . LEU A 1 233 ? -3.169 -13.608 0.073 1.00 42.41 233 LEU A CA 1
ATOM 1834 C C . LEU A 1 233 ? -2.556 -14.192 1.354 1.00 42.41 233 LEU A C 1
ATOM 1836 O O . LEU A 1 233 ? -3.278 -14.749 2.181 1.00 42.41 233 LEU A O 1
ATOM 1840 N N . TYR A 1 234 ? -1.260 -13.971 1.569 1.00 47.78 234 TYR A N 1
ATOM 1841 C CA . TYR A 1 234 ? -0.609 -14.198 2.861 1.00 47.78 234 TYR A CA 1
ATOM 1842 C C . TYR A 1 234 ? -0.234 -12.859 3.502 1.00 47.78 234 TYR A C 1
ATOM 1844 O O . TYR A 1 234 ? 0.266 -11.958 2.836 1.00 47.78 234 TYR A O 1
ATOM 1852 N N . PHE A 1 235 ? -0.518 -12.725 4.799 1.00 47.38 235 PHE A N 1
ATOM 1853 C CA . PHE A 1 235 ? -0.264 -11.530 5.606 1.00 47.38 235 PHE A CA 1
ATOM 1854 C C . PHE A 1 235 ? 1.106 -11.637 6.288 1.00 47.38 235 PHE A C 1
ATOM 1856 O O . PHE A 1 235 ? 1.403 -12.667 6.894 1.00 47.38 235 PHE A O 1
ATOM 1863 N N . LEU A 1 236 ? 1.924 -10.581 6.238 1.00 42.75 236 LEU A N 1
ATOM 1864 C CA . LEU A 1 236 ? 3.179 -10.524 6.994 1.00 42.75 236 LEU A CA 1
ATOM 1865 C C . LEU A 1 236 ? 2.951 -9.863 8.355 1.00 42.75 236 LEU A C 1
ATOM 1867 O O . LEU A 1 236 ? 2.476 -8.733 8.444 1.00 42.75 236 LEU A O 1
ATOM 1871 N N . PHE A 1 237 ? 3.328 -10.576 9.410 1.00 36.78 237 PHE A N 1
ATOM 1872 C CA . PHE A 1 237 ? 3.393 -10.072 10.774 1.00 36.78 237 PHE A CA 1
ATOM 1873 C C . PHE A 1 237 ? 4.783 -9.476 11.004 1.00 36.78 237 PHE A C 1
ATOM 1875 O O . PHE A 1 237 ? 5.750 -10.219 11.152 1.00 36.78 237 PHE A O 1
ATOM 1882 N N . VAL A 1 238 ? 4.901 -8.151 11.040 1.00 38.50 238 VAL A N 1
ATOM 1883 C CA . VAL A 1 238 ? 6.091 -7.504 11.609 1.00 38.50 238 VAL A CA 1
ATOM 1884 C C . VAL A 1 238 ? 5.732 -7.123 13.036 1.00 38.50 238 VAL A C 1
ATOM 1886 O O . VAL A 1 238 ? 4.924 -6.223 13.239 1.00 38.50 238 VAL A O 1
ATOM 1889 N N . TYR A 1 239 ? 6.281 -7.848 14.013 1.00 31.56 239 TYR A N 1
ATOM 1890 C CA . TYR A 1 239 ? 6.271 -7.399 15.403 1.00 31.56 239 TYR A CA 1
ATOM 1891 C C . TYR A 1 239 ? 7.193 -6.177 15.496 1.00 31.56 239 TYR A C 1
ATOM 1893 O O . TYR A 1 239 ? 8.381 -6.292 15.192 1.00 31.56 239 TYR A O 1
ATOM 1901 N N . MET A 1 240 ? 6.622 -5.017 15.837 1.00 37.53 240 MET A N 1
ATOM 1902 C CA . MET A 1 240 ? 7.380 -3.830 16.257 1.00 37.53 240 MET A CA 1
ATOM 1903 C C . MET A 1 240 ? 7.846 -3.981 17.703 1.00 37.53 240 MET A C 1
ATOM 1905 O O . MET A 1 240 ? 7.069 -4.547 18.508 1.00 37.53 240 MET A O 1
#

Foldseek 3Di:
DDDDDDDDPVNVVVVVVVVVVVCVVVVVVVVVVVLVVLVVLLVVLVVLVQQLLVVVCVVVVQFDALCDDPLDNPCSQQLCRVVVSSVVSDPDQDLSSQERPLQQDEDPAPDFQAFDLLNAWYDGDHHTHFKAFELLQHLLVVRPDDDCVSCVVVVDDSVSHVRGLADDPQLPAFTMWGFNHHYFHADPPADAAPDLTRHGDDPPHRRNPGQQHPNNPQAIFTFTRDHPPDDDTDGDGDRD

Radius of gyration: 23.29 Å; Cα contacts (8 Å, |Δi|>4): 413; chains: 1; bounding box: 82×40×67 Å

InterPro domains:
  IPR012902 Prokaryotic N-terminal methylation site [PF07963] (1-27)
  IPR012902 Prokaryotic N-terminal methylation site [PS00409] (5-25)
  IPR012902 Prokaryotic N-terminal methylation site [TIGR02532] (4-26)
  IPR045584 Pilin-like [SSF54523] (7-79)

pLDDT: mean 81.28, std 13.61, range [31.56, 96.94]

Mean predicted aligned error: 8.8 Å